Protein AF-M1DJX9-F1 (afdb_monomer)

Mean predicted aligned error: 20.46 Å

Organism: Solanum tuberosum (NCBI:txid4113)

Foldseek 3Di:
DDDDDDDDDDDPDDDDDDDDDDDDDDDPPDPPPPPDDDPDDPDPPPPPPPPPDDPDPDDDPPPPPDPPDPVVVVVVVVVVVVVVVVVVVVVVVVVVVVPPPPDDDPDDDDPPPDPPPDPDCDPVNVVVVVVVVVVVVVVVVVVVVVVVVVVVVVVVVVVVVVVVVVVVVVVVVVVVVVVPPPPPPPPPPPPDDDDDDDDDDD

Secondary structure (DSSP, 8-state):
--------PPP---------------------------TT--------------SS-PPPP-----PPPHHHHHHHHHHHHHHHHHHHHHHHHHHHTTSSSSS---S---------------HHHHHHHHHHHHHHHHHHHHHHHHHHHHHHHHHHHHHHHHHHHHHHHHHHHHHHHHHTS---------------------

pLDDT: mean 70.07, std 19.72, range [35.06, 98.31]

Radius of gyration: 39.52 Å; Cα contacts (8 Å, |Δi|>4): 2; chains: 1; bounding box: 126×43×111 Å

Solvent-accessible surface area (backbone atoms only — not comparable to full-atom values): 13996 Å² total; per-residue (Å²): 138,86,84,82,80,78,85,77,82,76,84,84,79,82,82,78,86,82,82,83,84,84,82,84,86,80,83,82,82,68,85,75,77,85,71,81,86,67,97,74,78,74,82,78,78,78,78,79,75,79,78,81,78,72,95,62,98,64,87,77,75,87,75,82,77,77,80,79,49,73,67,59,54,54,54,51,51,55,51,50,54,51,52,52,54,54,51,53,54,55,55,55,55,62,55,60,74,71,75,78,81,81,81,88,80,94,64,86,81,71,90,70,87,74,82,78,80,75,76,77,86,47,71,68,57,54,54,53,52,54,52,52,53,53,53,50,53,53,51,51,53,52,48,65,60,48,54,61,56,53,52,51,53,51,52,52,52,49,51,54,52,53,50,50,51,52,52,51,53,50,54,53,51,54,53,54,54,65,71,66,54,76,85,70,76,74,76,74,80,73,85,73,83,87,90,79,79,91,78,88,79,136

Structure (mmCIF, N/CA/C/O backbone):
data_AF-M1DJX9-F1
#
_entry.id   AF-M1DJX9-F1
#
loop_
_atom_site.group_PDB
_atom_site.id
_atom_site.type_symbol
_atom_site.label_atom_id
_atom_site.label_alt_id
_atom_site.label_comp_id
_atom_site.label_asym_id
_atom_site.label_entity_id
_atom_site.label_seq_id
_atom_site.pdbx_PDB_ins_code
_atom_site.Cartn_x
_atom_site.Cartn_y
_atom_site.Cartn_z
_atom_site.occupancy
_atom_site.B_iso_or_equiv
_atom_site.auth_seq_id
_atom_site.auth_comp_id
_atom_site.auth_asym_id
_atom_site.auth_atom_id
_atom_site.pdbx_PDB_model_num
ATOM 1 N N . MET A 1 1 ? 37.858 -0.485 50.056 1.00 51.50 1 MET A N 1
ATOM 2 C CA . MET A 1 1 ? 36.758 -1.014 49.220 1.00 51.50 1 MET A CA 1
ATOM 3 C C . MET A 1 1 ? 37.321 -1.220 47.828 1.00 51.50 1 MET A C 1
ATOM 5 O O . MET A 1 1 ? 37.658 -0.239 47.181 1.00 51.50 1 MET A O 1
ATOM 9 N N . ASN A 1 2 ? 37.518 -2.475 47.427 1.00 48.56 2 ASN A N 1
ATOM 10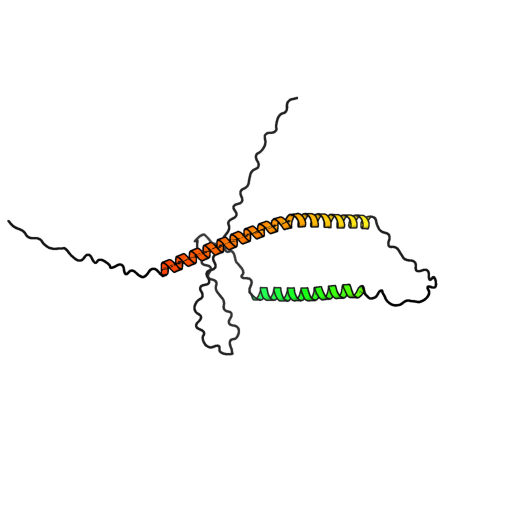 C CA . ASN A 1 2 ? 38.108 -2.830 46.138 1.00 48.56 2 ASN A CA 1
ATOM 11 C C . ASN A 1 2 ? 36.974 -3.068 45.138 1.00 48.56 2 ASN A C 1
ATOM 13 O O . ASN A 1 2 ? 36.125 -3.923 45.381 1.00 48.56 2 ASN A O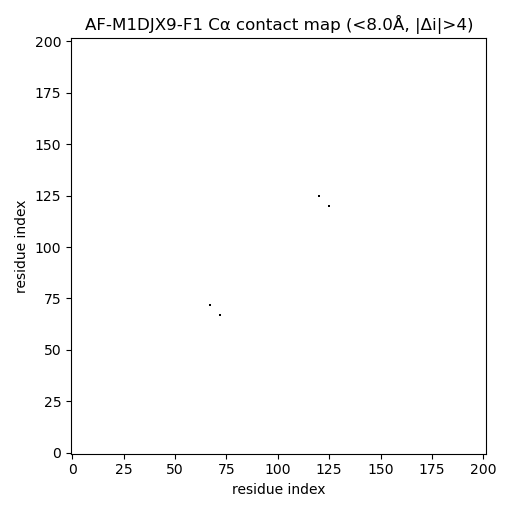 1
ATOM 17 N N . TYR A 1 3 ? 36.947 -2.299 44.050 1.00 51.28 3 TYR A N 1
ATOM 18 C CA . TYR A 1 3 ? 35.995 -2.486 42.958 1.00 51.28 3 TYR A CA 1
ATOM 19 C C . TYR A 1 3 ? 36.639 -3.354 41.878 1.00 51.28 3 TYR A C 1
ATOM 21 O O . TYR A 1 3 ? 37.556 -2.925 41.182 1.00 51.28 3 TYR A O 1
ATOM 29 N N . THR A 1 4 ? 36.160 -4.589 41.760 1.00 67.44 4 THR A N 1
ATOM 30 C CA . THR A 1 4 ? 36.484 -5.500 40.662 1.00 67.44 4 THR A CA 1
ATOM 31 C C . THR A 1 4 ? 35.462 -5.266 39.554 1.00 67.44 4 THR A C 1
ATOM 33 O O . THR A 1 4 ? 34.290 -5.606 39.711 1.00 67.44 4 THR A O 1
ATOM 36 N N . SER A 1 5 ? 35.877 -4.633 38.457 1.00 67.38 5 SER A N 1
ATOM 37 C CA . SER A 1 5 ? 34.999 -4.418 37.304 1.00 67.38 5 SER A CA 1
ATOM 38 C C . SER A 1 5 ? 34.728 -5.741 36.578 1.00 67.38 5 SER A C 1
ATOM 40 O O . SER A 1 5 ? 35.672 -6.505 36.354 1.00 67.38 5 SER A O 1
ATOM 42 N N . PRO A 1 6 ? 33.472 -6.023 36.189 1.00 70.75 6 PRO A N 1
ATOM 43 C CA . PRO A 1 6 ? 33.140 -7.226 35.447 1.00 70.75 6 PRO A CA 1
ATOM 44 C C . PRO A 1 6 ? 33.683 -7.119 34.020 1.00 70.75 6 PRO A C 1
ATOM 46 O O . PRO A 1 6 ? 33.516 -6.106 33.339 1.00 70.75 6 PRO A O 1
ATOM 49 N N . ILE A 1 7 ? 34.350 -8.187 33.591 1.00 72.19 7 ILE A N 1
ATOM 50 C CA . ILE A 1 7 ? 34.774 -8.416 32.213 1.00 72.19 7 ILE A CA 1
ATOM 51 C C . ILE A 1 7 ? 33.531 -8.351 31.318 1.00 72.19 7 ILE A C 1
ATOM 53 O O . ILE A 1 7 ? 32.591 -9.127 31.466 1.00 72.19 7 ILE A O 1
ATOM 57 N N . GLY A 1 8 ? 33.502 -7.343 30.448 1.00 64.12 8 GLY A N 1
ATOM 58 C CA . GLY A 1 8 ? 32.409 -7.109 29.518 1.00 64.12 8 GLY A CA 1
ATOM 59 C C . GLY A 1 8 ? 32.487 -8.086 28.355 1.00 64.12 8 GLY A C 1
ATOM 60 O O . GLY A 1 8 ? 33.391 -8.002 27.524 1.00 64.12 8 GLY A O 1
ATOM 61 N N . GLU A 1 9 ? 31.524 -8.998 28.278 1.00 55.62 9 GLU A N 1
ATOM 62 C CA . GLU A 1 9 ? 31.282 -9.790 27.078 1.00 55.62 9 GLU A CA 1
ATOM 63 C C . GLU A 1 9 ? 30.819 -8.861 25.947 1.00 55.62 9 GLU A C 1
ATOM 65 O O . GLU A 1 9 ? 29.887 -8.067 26.093 1.00 55.62 9 GLU A O 1
ATOM 70 N N . SER A 1 10 ? 31.518 -8.919 24.814 1.00 59.22 10 SER A N 1
ATOM 71 C CA . SER A 1 10 ? 31.212 -8.089 23.649 1.00 59.22 10 SER A CA 1
ATOM 72 C C . SER A 1 10 ? 29.988 -8.644 22.906 1.00 59.22 10 SER A C 1
ATOM 74 O O . SER A 1 10 ? 29.967 -9.838 22.604 1.00 59.22 10 SER A O 1
ATOM 76 N N . PRO A 1 11 ? 28.985 -7.815 22.555 1.00 55.00 11 PRO A N 1
ATOM 77 C CA . PRO A 1 11 ? 27.793 -8.269 21.844 1.00 55.00 11 PRO A CA 1
ATOM 78 C C . PRO A 1 11 ? 28.138 -8.894 20.487 1.00 55.00 11 PRO A C 1
ATOM 80 O O . PRO A 1 11 ? 28.652 -8.221 19.590 1.00 55.00 11 PRO A O 1
ATOM 83 N N . THR A 1 12 ? 27.816 -10.176 20.308 1.00 65.94 12 THR A N 1
ATOM 84 C CA . THR A 1 12 ? 27.924 -10.864 19.017 1.00 65.94 12 THR A CA 1
ATOM 85 C C . THR A 1 12 ? 26.914 -10.264 18.035 1.00 65.94 12 THR A C 1
ATOM 87 O O . THR A 1 12 ? 25.721 -10.562 18.071 1.00 65.94 12 THR A O 1
ATOM 90 N N . ARG A 1 13 ? 27.382 -9.378 17.151 1.00 50.00 13 ARG A N 1
ATOM 91 C CA . ARG A 1 13 ? 26.600 -8.872 16.015 1.00 50.00 13 ARG A CA 1
ATOM 92 C C . ARG A 1 13 ? 26.479 -9.967 14.952 1.00 50.00 13 ARG A C 1
ATOM 94 O O . ARG A 1 13 ? 27.394 -10.168 14.160 1.00 50.00 13 ARG A O 1
ATOM 101 N N . SER A 1 14 ? 25.339 -10.646 14.907 1.00 53.19 14 SER A N 1
ATOM 102 C CA . SER A 1 14 ? 24.988 -11.551 13.808 1.00 53.19 14 SER A CA 1
ATOM 103 C C . SER A 1 14 ? 24.630 -10.740 12.557 1.00 53.19 14 SER A C 1
ATOM 105 O O . SER A 1 14 ? 23.604 -10.062 12.520 1.00 53.19 14 SER A O 1
ATOM 107 N N . ALA A 1 15 ? 25.476 -10.785 11.526 1.00 46.34 15 ALA A N 1
ATOM 108 C CA . ALA A 1 15 ? 25.193 -10.178 10.228 1.00 46.34 15 ALA A CA 1
ATOM 109 C C . ALA A 1 15 ? 24.254 -11.092 9.422 1.00 46.34 15 ALA A C 1
ATOM 111 O O . ALA A 1 15 ? 24.633 -12.194 9.034 1.00 46.34 15 ALA A O 1
ATOM 112 N N . THR A 1 16 ? 23.022 -10.645 9.170 1.00 47.50 16 THR A N 1
ATOM 113 C CA . THR A 1 16 ? 22.089 -11.345 8.273 1.00 47.50 16 THR A CA 1
ATOM 114 C C . THR A 1 16 ? 22.233 -10.757 6.876 1.00 47.50 16 THR A C 1
ATOM 116 O O . THR A 1 16 ? 21.943 -9.582 6.662 1.00 47.50 16 THR A O 1
ATOM 119 N N . ALA A 1 17 ? 22.718 -11.557 5.928 1.00 47.66 17 ALA A N 1
ATOM 120 C CA . ALA A 1 17 ? 22.856 -11.141 4.539 1.00 47.66 17 ALA A CA 1
ATOM 121 C C . ALA A 1 17 ? 21.481 -11.130 3.853 1.00 47.66 17 ALA A C 1
ATOM 123 O O . ALA A 1 17 ? 20.936 -12.179 3.510 1.00 47.66 17 ALA A O 1
ATOM 124 N N . THR A 1 18 ? 20.922 -9.942 3.636 1.00 41.47 18 THR A N 1
ATOM 125 C CA . THR A 1 18 ? 19.716 -9.763 2.821 1.00 41.47 18 THR A CA 1
ATOM 126 C C . THR A 1 18 ? 20.110 -9.794 1.346 1.00 41.47 18 THR A C 1
ATOM 128 O O . THR A 1 18 ? 20.785 -8.890 0.860 1.00 41.47 18 THR A O 1
ATOM 131 N N . LYS A 1 19 ? 19.712 -10.848 0.625 1.00 55.22 19 LYS A N 1
ATOM 132 C CA . LYS A 1 19 ? 19.883 -10.936 -0.831 1.00 55.22 19 LYS A CA 1
ATOM 133 C C . LYS A 1 19 ? 18.664 -10.335 -1.523 1.00 55.22 19 LYS A C 1
ATOM 135 O O . LYS A 1 19 ? 17.596 -10.940 -1.537 1.00 55.22 19 LYS A O 1
ATOM 140 N N . THR A 1 20 ? 18.840 -9.158 -2.109 1.00 35.06 20 THR A N 1
ATOM 141 C CA . THR A 1 20 ? 17.838 -8.519 -2.967 1.00 35.06 20 THR A CA 1
ATOM 142 C C . THR A 1 20 ? 17.964 -9.087 -4.378 1.00 35.06 20 THR A C 1
ATOM 144 O O . THR A 1 20 ? 18.978 -8.882 -5.040 1.00 35.06 20 THR A O 1
ATOM 147 N N . ALA A 1 21 ? 16.955 -9.829 -4.835 1.00 38.91 21 ALA A N 1
ATOM 148 C CA . ALA A 1 21 ? 16.860 -10.261 -6.226 1.00 38.91 21 ALA A CA 1
ATOM 149 C C . ALA A 1 21 ? 16.156 -9.164 -7.037 1.00 38.91 21 ALA A C 1
ATOM 151 O O . ALA A 1 21 ? 14.992 -8.853 -6.786 1.00 38.91 21 ALA A O 1
ATOM 152 N N . VAL A 1 22 ? 16.882 -8.559 -7.975 1.00 39.56 22 VAL A N 1
ATOM 153 C CA . VAL A 1 22 ? 16.350 -7.570 -8.919 1.00 39.56 22 VAL A CA 1
ATOM 154 C C . VAL A 1 22 ? 15.893 -8.326 -10.164 1.00 39.56 22 VAL A C 1
ATOM 156 O O . VAL A 1 22 ? 16.703 -8.973 -10.824 1.00 39.56 22 VAL A O 1
ATOM 159 N N . TRP A 1 23 ? 14.597 -8.277 -10.466 1.00 47.44 23 TRP A N 1
ATOM 160 C CA . TRP A 1 23 ? 14.009 -8.945 -11.628 1.00 47.44 23 TRP A CA 1
ATOM 161 C C . TRP A 1 23 ? 13.717 -7.908 -12.714 1.00 47.44 23 TRP A C 1
ATOM 163 O O . TRP A 1 23 ? 12.981 -6.954 -12.472 1.00 47.44 23 TRP A O 1
ATOM 173 N N . ILE A 1 24 ? 14.289 -8.092 -13.905 1.00 41.47 24 ILE A N 1
ATOM 174 C CA . ILE A 1 24 ? 14.027 -7.250 -15.078 1.00 41.47 24 ILE A CA 1
ATOM 175 C C . ILE A 1 24 ? 13.015 -7.992 -15.953 1.00 41.47 24 ILE A C 1
ATOM 177 O O . ILE A 1 24 ? 13.336 -9.028 -16.532 1.00 41.47 24 ILE A O 1
ATOM 181 N N . LEU A 1 25 ? 11.782 -7.485 -16.022 1.00 36.81 25 LEU A N 1
ATOM 182 C CA . LEU A 1 25 ? 10.744 -8.020 -16.904 1.00 36.81 25 LEU A CA 1
ATOM 183 C C . LEU A 1 25 ? 10.987 -7.487 -18.323 1.00 36.81 25 LEU A C 1
ATOM 185 O O . LEU A 1 25 ? 10.860 -6.289 -18.563 1.00 36.81 25 LEU A O 1
ATOM 189 N N . THR A 1 26 ? 11.348 -8.358 -19.261 1.00 37.91 26 THR A N 1
ATOM 190 C CA . THR A 1 26 ? 11.436 -8.016 -20.688 1.00 37.91 26 THR A CA 1
ATOM 191 C C . THR A 1 26 ? 10.154 -8.480 -21.374 1.00 37.91 26 THR A C 1
ATOM 193 O O . THR A 1 26 ? 9.933 -9.677 -21.536 1.00 37.91 26 THR A O 1
ATOM 196 N N . LEU A 1 27 ? 9.283 -7.539 -21.747 1.00 36.12 27 LEU A N 1
ATOM 197 C CA . LEU A 1 27 ? 8.145 -7.815 -22.626 1.00 36.12 27 LEU A CA 1
ATOM 198 C C . LEU A 1 27 ? 8.657 -7.841 -24.069 1.00 36.12 27 LEU A C 1
ATOM 200 O O . LEU A 1 27 ? 8.922 -6.797 -24.659 1.00 36.12 27 LEU A O 1
ATOM 204 N N . THR A 1 28 ? 8.823 -9.032 -24.638 1.00 35.84 28 THR A N 1
ATOM 205 C CA . THR A 1 28 ? 9.024 -9.183 -26.082 1.00 35.84 28 THR A CA 1
ATOM 206 C C . THR A 1 28 ? 7.665 -9.132 -26.758 1.00 35.84 28 THR A C 1
ATOM 208 O O . THR A 1 28 ? 6.976 -10.144 -26.881 1.00 35.84 28 THR A O 1
ATOM 211 N N . GLU A 1 29 ? 7.268 -7.926 -27.147 1.00 35.72 29 GLU A N 1
ATOM 212 C CA . GLU A 1 29 ? 6.084 -7.667 -27.954 1.00 35.72 29 GLU A CA 1
ATOM 213 C C . GLU A 1 29 ? 6.322 -8.232 -29.364 1.00 35.72 29 GLU A C 1
ATOM 215 O O . GLU A 1 29 ? 6.944 -7.613 -30.225 1.00 35.72 29 GLU A O 1
ATOM 220 N N . ALA A 1 30 ? 5.904 -9.480 -29.586 1.00 49.28 30 ALA A N 1
ATOM 221 C CA . ALA A 1 30 ? 5.869 -10.043 -30.925 1.00 49.28 30 ALA A CA 1
ATOM 222 C C . ALA A 1 30 ? 4.737 -9.357 -31.715 1.00 49.28 30 ALA A C 1
ATOM 224 O O . ALA A 1 30 ? 3.626 -9.244 -31.191 1.00 49.28 30 ALA A O 1
ATOM 225 N N . PRO A 1 31 ? 4.969 -8.923 -32.967 1.00 46.66 31 PRO A N 1
ATOM 226 C CA . PRO A 1 31 ? 3.941 -8.285 -33.778 1.00 46.66 31 PRO A CA 1
ATOM 227 C C . PRO A 1 31 ? 2.832 -9.294 -34.090 1.00 46.66 31 PRO A C 1
ATOM 229 O O . PRO A 1 31 ? 2.966 -10.157 -34.963 1.00 46.66 31 PRO A O 1
ATOM 232 N N . LEU A 1 32 ? 1.721 -9.193 -33.360 1.00 39.47 32 LEU A N 1
ATOM 233 C CA . LEU A 1 32 ? 0.501 -9.926 -33.655 1.00 39.47 32 LEU A CA 1
ATOM 234 C C . LEU A 1 32 ? -0.051 -9.394 -34.975 1.00 39.47 32 LEU A C 1
ATOM 236 O O . LEU A 1 32 ? -0.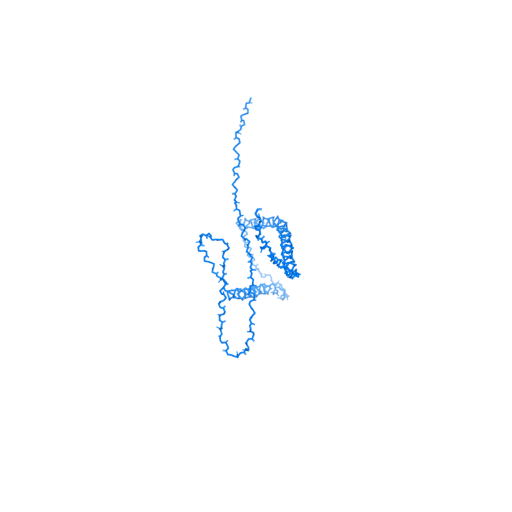582 -8.286 -35.055 1.00 39.47 32 LEU A O 1
ATOM 240 N N . LYS A 1 33 ? 0.089 -10.195 -36.034 1.00 55.19 33 LYS A N 1
ATOM 241 C CA . LYS A 1 33 ? -0.657 -9.984 -37.271 1.00 55.19 33 LYS A CA 1
ATOM 242 C C . LYS A 1 33 ? -2.142 -10.016 -36.920 1.00 55.19 33 LYS A C 1
ATOM 244 O O . LYS A 1 33 ? -2.669 -11.059 -36.543 1.00 55.19 33 LYS A O 1
ATOM 249 N N . LEU A 1 34 ? -2.781 -8.855 -37.024 1.00 45.69 34 LEU A N 1
ATOM 250 C CA . LEU A 1 34 ? -4.205 -8.649 -36.807 1.00 45.69 34 LEU A CA 1
ATOM 251 C C . LEU A 1 34 ? -4.979 -9.339 -37.946 1.00 45.69 34 LEU A C 1
ATOM 253 O O . LEU A 1 34 ? -5.305 -8.728 -38.960 1.00 45.69 34 LEU A O 1
ATOM 257 N N . GLY A 1 35 ? -5.176 -10.650 -37.817 1.00 51.59 35 GLY A N 1
ATOM 258 C CA . GLY A 1 35 ? -6.053 -11.433 -38.676 1.00 51.59 35 GLY A CA 1
ATOM 259 C C . GLY A 1 35 ? -7.499 -11.277 -38.215 1.00 51.59 35 GLY A C 1
ATOM 260 O O . GLY A 1 35 ? -7.828 -11.645 -37.094 1.00 51.59 35 GLY A O 1
ATOM 261 N N . GLU A 1 36 ? -8.295 -10.665 -39.085 1.00 50.53 36 GLU A N 1
ATOM 262 C CA . GLU A 1 36 ? -9.758 -10.643 -39.198 1.00 50.53 36 GLU A CA 1
ATOM 263 C C . GLU A 1 36 ? -10.560 -11.413 -38.125 1.00 50.53 36 GLU A C 1
ATOM 265 O O . GLU A 1 36 ? -10.528 -12.638 -38.020 1.00 50.53 36 GLU A O 1
ATOM 270 N N . LEU A 1 37 ? -11.300 -10.647 -37.318 1.00 43.41 37 LEU A N 1
ATOM 271 C CA . LEU A 1 37 ? -12.061 -11.105 -36.159 1.00 43.41 37 LEU A CA 1
ATOM 272 C C . LEU A 1 37 ? -13.394 -11.735 -36.597 1.00 43.41 37 LEU A C 1
ATOM 274 O O . LEU A 1 37 ? -14.392 -11.038 -36.792 1.00 43.41 37 LEU A O 1
ATOM 278 N N . ASP A 1 38 ? -13.398 -13.058 -36.743 1.00 51.94 38 ASP A N 1
ATOM 279 C CA . ASP A 1 38 ? -14.605 -13.859 -36.958 1.00 51.94 38 ASP A CA 1
ATOM 280 C C . ASP A 1 38 ? -15.451 -13.955 -35.668 1.00 51.94 38 ASP A C 1
ATOM 282 O O . ASP A 1 38 ? -14.940 -14.081 -34.550 1.00 51.94 38 ASP A O 1
ATOM 286 N N . LYS A 1 39 ? -16.778 -13.874 -35.806 1.00 65.50 39 LYS A N 1
ATOM 287 C CA . LYS A 1 39 ? -17.749 -13.625 -34.717 1.00 65.50 39 LYS A CA 1
ATOM 288 C C . LYS A 1 39 ? -18.112 -14.865 -33.884 1.00 65.50 39 LYS A C 1
ATOM 290 O O . LYS A 1 39 ? -19.108 -14.844 -33.161 1.00 65.50 39 LYS A O 1
ATOM 295 N N . HIS A 1 40 ? -17.305 -15.923 -33.931 1.00 51.34 40 HIS A N 1
ATOM 296 C CA . HIS A 1 40 ? -17.587 -17.193 -33.251 1.00 51.34 40 HIS A CA 1
ATOM 297 C C . HIS A 1 40 ? -16.410 -17.769 -32.444 1.00 51.34 40 HIS A C 1
ATOM 299 O O . HIS A 1 40 ? -16.344 -18.975 -32.215 1.00 51.34 40 HIS A O 1
ATOM 305 N N . SER A 1 41 ? -15.493 -16.931 -31.956 1.00 48.78 41 SER A N 1
ATOM 306 C CA . SER A 1 41 ? -14.367 -17.402 -31.138 1.00 48.78 41 SER A CA 1
ATOM 307 C C . SER A 1 41 ? -14.784 -17.690 -29.689 1.00 48.78 41 SER A C 1
ATOM 309 O O . SER A 1 41 ? -14.713 -16.826 -28.813 1.00 48.78 41 SER A O 1
ATOM 311 N N . ALA A 1 42 ? -15.181 -18.935 -29.435 1.00 52.56 42 ALA A N 1
ATOM 312 C CA . ALA A 1 42 ? -15.227 -19.514 -28.102 1.00 52.56 42 ALA A CA 1
ATOM 313 C C . ALA A 1 42 ? -13.819 -19.531 -27.477 1.00 52.56 42 ALA A C 1
ATOM 315 O O . ALA A 1 42 ? -12.918 -20.195 -27.976 1.00 52.56 42 ALA A O 1
ATOM 316 N N . ASP A 1 43 ? -13.658 -18.788 -26.383 1.00 54.94 43 ASP A N 1
ATOM 317 C CA . ASP A 1 43 ? -12.764 -19.085 -25.257 1.00 54.94 43 ASP A CA 1
ATOM 318 C C . ASP A 1 43 ? -11.361 -19.630 -25.612 1.00 54.94 43 ASP A C 1
ATOM 320 O O . ASP A 1 43 ? -10.924 -20.687 -25.147 1.00 54.94 43 ASP A O 1
ATOM 324 N N . HIS A 1 44 ? -10.605 -18.896 -26.433 1.00 43.88 44 HIS A N 1
ATOM 325 C CA . HIS A 1 44 ? -9.179 -19.165 -26.587 1.00 43.88 44 HIS A CA 1
ATOM 326 C C . HIS A 1 44 ? -8.432 -18.669 -25.346 1.00 43.88 44 HIS A C 1
ATOM 328 O O . HIS A 1 44 ? -7.993 -17.523 -25.258 1.00 43.88 44 HIS A O 1
ATOM 334 N N . ARG A 1 45 ? -8.261 -19.580 -24.381 1.00 52.09 45 ARG A N 1
ATOM 335 C CA . ARG A 1 45 ? -7.215 -19.512 -23.355 1.00 52.09 45 ARG A CA 1
ATOM 336 C C . ARG A 1 45 ? -5.860 -19.327 -24.042 1.00 52.09 45 ARG A C 1
ATOM 338 O O . ARG A 1 45 ? -5.220 -20.299 -24.443 1.00 52.09 45 ARG A O 1
ATOM 345 N N . VAL A 1 46 ? -5.405 -18.082 -24.146 1.00 49.59 46 VAL A N 1
ATOM 346 C CA . VAL A 1 46 ? -4.005 -17.763 -24.428 1.00 49.59 46 VAL A CA 1
ATOM 347 C C . VAL A 1 46 ? -3.213 -18.197 -23.198 1.00 49.59 46 VAL A C 1
ATOM 349 O O . VAL A 1 46 ? -3.117 -17.486 -22.202 1.00 49.59 46 VAL A O 1
ATOM 352 N N . ALA A 1 47 ? -2.716 -19.432 -23.224 1.00 50.97 47 ALA A N 1
ATOM 353 C CA . ALA A 1 47 ? -1.740 -19.916 -22.264 1.00 50.97 47 ALA A CA 1
ATOM 354 C C . ALA A 1 47 ? -0.409 -19.217 -22.562 1.00 50.97 47 ALA A C 1
ATOM 356 O O . ALA A 1 47 ? 0.449 -19.755 -23.262 1.00 50.97 47 ALA A O 1
ATOM 357 N N . GLU A 1 48 ? -0.264 -17.992 -22.062 1.00 46.81 48 GLU A N 1
ATOM 358 C CA . GLU A 1 48 ? 1.000 -17.265 -22.042 1.00 46.81 48 GLU A CA 1
ATOM 359 C C . GLU A 1 48 ? 1.998 -18.071 -21.198 1.00 46.81 48 GLU A C 1
ATOM 361 O O . GLU A 1 48 ? 2.019 -18.030 -19.966 1.00 46.81 48 GLU A O 1
ATOM 366 N N . ARG A 1 49 ? 2.809 -18.899 -21.862 1.00 50.47 49 ARG A N 1
ATOM 367 C CA . ARG A 1 49 ? 3.966 -19.535 -21.236 1.00 50.47 49 ARG A CA 1
ATOM 368 C C . ARG A 1 49 ? 5.046 -18.471 -21.102 1.00 50.47 49 ARG A C 1
ATOM 370 O O . ARG A 1 49 ? 5.855 -18.295 -22.006 1.00 50.47 49 ARG A O 1
ATOM 377 N N . ILE A 1 50 ? 5.072 -17.787 -19.961 1.00 47.06 50 ILE A N 1
ATOM 378 C CA . ILE A 1 50 ? 6.227 -16.985 -19.552 1.00 47.06 50 ILE A CA 1
ATOM 379 C C . ILE A 1 50 ? 7.404 -17.957 -19.396 1.00 47.06 50 ILE A C 1
ATOM 381 O O . ILE A 1 50 ? 7.488 -18.715 -18.428 1.00 47.06 50 ILE A O 1
ATOM 385 N N . GLN A 1 51 ? 8.289 -17.999 -20.390 1.00 48.94 51 GLN A N 1
ATOM 386 C CA . GLN A 1 51 ? 9.493 -18.819 -20.353 1.00 48.94 51 GLN A CA 1
ATOM 387 C C . GLN A 1 51 ? 10.537 -18.076 -19.512 1.00 48.94 51 GLN A C 1
ATOM 389 O O . GLN A 1 51 ? 11.300 -17.252 -20.005 1.00 48.94 51 GLN A O 1
ATOM 394 N N . ILE A 1 52 ? 10.526 -18.324 -18.202 1.00 50.47 52 ILE A N 1
ATOM 395 C CA . ILE A 1 52 ? 11.487 -17.738 -17.263 1.00 50.47 52 ILE A CA 1
ATOM 396 C C . ILE A 1 52 ? 12.844 -18.418 -17.492 1.00 50.47 52 ILE A C 1
ATOM 398 O O . ILE A 1 52 ? 13.148 -19.460 -16.905 1.00 50.47 52 ILE A O 1
ATOM 402 N N . MET A 1 53 ? 13.663 -17.857 -18.379 1.00 44.91 53 MET A N 1
ATOM 403 C CA . MET A 1 53 ? 15.065 -18.245 -18.494 1.00 44.91 53 MET A CA 1
ATOM 404 C C . MET A 1 53 ? 15.840 -17.602 -17.344 1.00 44.91 53 MET A C 1
ATOM 406 O O . MET A 1 53 ? 16.040 -16.393 -17.298 1.00 44.91 53 MET A O 1
ATOM 410 N N . SER A 1 54 ? 16.241 -18.427 -16.378 1.00 49.34 54 SER A N 1
ATOM 411 C CA . SER A 1 54 ? 17.078 -17.992 -15.261 1.00 49.34 54 SER A CA 1
ATOM 412 C C . SER A 1 54 ? 18.520 -17.795 -15.761 1.00 49.34 54 SER A C 1
ATOM 414 O O . SER A 1 54 ? 19.081 -18.744 -16.312 1.00 49.34 54 SER A O 1
ATOM 416 N N . PRO A 1 55 ? 19.145 -16.614 -15.593 1.00 52.59 55 PRO A N 1
ATOM 417 C CA . PRO A 1 55 ? 20.439 -16.293 -16.207 1.00 52.59 55 PRO A CA 1
ATOM 418 C C . PRO A 1 55 ? 21.650 -16.967 -15.545 1.00 52.59 55 PRO A C 1
ATOM 420 O O . PRO A 1 55 ? 22.773 -16.763 -15.984 1.00 52.59 55 PRO A O 1
ATOM 423 N N . ASN A 1 56 ? 21.460 -17.773 -14.499 1.00 56.72 56 ASN A N 1
ATOM 424 C CA . ASN A 1 56 ? 22.561 -18.400 -13.777 1.00 56.72 56 ASN A CA 1
ATOM 425 C C . ASN A 1 56 ? 22.266 -19.881 -13.528 1.00 56.72 56 ASN A C 1
ATOM 427 O O . ASN A 1 56 ? 21.336 -20.221 -12.800 1.00 56.72 56 ASN A O 1
ATOM 431 N N . GLY A 1 57 ? 23.076 -20.751 -14.139 1.00 49.41 57 GLY A N 1
ATOM 432 C CA . GLY A 1 57 ? 22.961 -22.214 -14.147 1.00 49.41 57 GLY A CA 1
ATOM 433 C C . GLY A 1 57 ? 23.237 -22.912 -12.812 1.00 49.41 57 GLY A C 1
ATOM 434 O O . GLY A 1 57 ? 23.920 -23.931 -12.785 1.00 49.41 57 GLY A O 1
ATOM 435 N N . TYR A 1 58 ? 22.717 -22.388 -11.704 1.00 53.62 58 TYR A N 1
ATOM 436 C CA . TYR A 1 58 ? 22.784 -23.047 -10.404 1.00 53.62 58 TYR A CA 1
ATOM 437 C C . TYR A 1 58 ? 21.555 -23.930 -10.172 1.00 53.62 58 TYR A C 1
ATOM 439 O O . TYR A 1 58 ? 20.437 -23.591 -10.567 1.00 53.62 58 TYR A O 1
ATOM 447 N N . ALA A 1 59 ? 21.801 -25.088 -9.554 1.00 53.94 59 ALA A N 1
ATOM 448 C CA . ALA A 1 59 ? 20.832 -26.145 -9.297 1.00 53.94 59 ALA A CA 1
ATOM 449 C C . ALA A 1 59 ? 19.534 -25.596 -8.681 1.00 53.94 59 ALA A C 1
ATOM 451 O O . ALA A 1 59 ? 19.540 -24.901 -7.664 1.00 53.94 59 ALA A O 1
ATOM 452 N N . LYS A 1 60 ? 18.426 -25.892 -9.361 1.00 53.28 60 LYS A N 1
ATOM 453 C CA . LYS A 1 60 ? 17.086 -25.391 -9.073 1.00 53.28 60 LYS A CA 1
ATOM 454 C C . LYS A 1 60 ? 16.551 -26.068 -7.815 1.00 53.28 60 LYS A C 1
ATOM 456 O O . LYS A 1 60 ? 16.360 -27.278 -7.801 1.00 53.28 60 LYS A O 1
ATOM 461 N N . ASN A 1 61 ? 16.258 -25.278 -6.789 1.00 60.00 61 ASN A N 1
ATOM 462 C CA . ASN A 1 61 ? 15.186 -25.644 -5.876 1.00 60.00 61 ASN A CA 1
ATOM 463 C C . ASN A 1 61 ? 13.889 -25.318 -6.618 1.00 60.00 61 ASN A C 1
ATOM 465 O O . ASN A 1 61 ? 13.692 -24.163 -7.007 1.00 60.00 61 ASN A O 1
ATOM 469 N N . ASP A 1 62 ? 13.050 -26.322 -6.857 1.00 46.59 62 ASP A N 1
ATOM 470 C CA . ASP A 1 62 ? 11.756 -26.166 -7.520 1.00 46.59 62 ASP A CA 1
ATOM 471 C C . ASP A 1 62 ? 10.819 -25.326 -6.642 1.00 46.59 62 ASP A C 1
ATOM 473 O O . ASP A 1 62 ? 10.017 -25.826 -5.854 1.00 46.59 62 ASP A O 1
ATOM 477 N N . VAL A 1 63 ? 10.937 -24.005 -6.749 1.00 57.16 63 VAL A N 1
ATOM 478 C CA . VAL A 1 63 ? 9.951 -23.079 -6.203 1.00 57.16 63 VAL A CA 1
ATOM 479 C C . VAL A 1 63 ? 8.790 -23.071 -7.186 1.00 57.16 63 VAL A C 1
ATOM 481 O O . VAL A 1 63 ? 8.824 -22.401 -8.218 1.00 57.16 63 VAL A O 1
ATOM 484 N N . VAL A 1 64 ? 7.766 -23.861 -6.869 1.00 65.56 64 VAL A N 1
ATOM 485 C CA . VAL A 1 64 ? 6.479 -23.852 -7.566 1.00 65.56 64 VAL A CA 1
ATOM 486 C C . VAL A 1 64 ? 5.810 -22.506 -7.292 1.00 65.56 64 VAL A C 1
ATOM 488 O O . VAL A 1 64 ? 5.091 -22.328 -6.310 1.00 65.56 64 VAL A O 1
ATOM 491 N N . VAL A 1 65 ? 6.081 -21.524 -8.147 1.00 58.53 65 VAL A N 1
ATOM 492 C CA . VAL A 1 65 ? 5.317 -20.278 -8.179 1.00 58.53 65 VAL A CA 1
ATOM 493 C C . VAL A 1 65 ? 4.000 -20.604 -8.866 1.00 58.53 65 VAL A C 1
ATOM 495 O O . VAL A 1 65 ? 3.965 -20.822 -10.074 1.00 58.53 65 VAL A O 1
ATOM 498 N N . ILE A 1 66 ? 2.922 -20.690 -8.090 1.00 57.91 66 ILE A N 1
ATOM 499 C CA . ILE A 1 66 ? 1.572 -20.838 -8.630 1.00 57.91 66 ILE A CA 1
ATOM 500 C C . ILE A 1 66 ? 1.136 -19.444 -9.098 1.00 57.91 66 ILE A C 1
ATOM 502 O O . ILE A 1 66 ? 0.951 -18.568 -8.249 1.00 57.91 66 ILE A O 1
ATOM 506 N N . PRO A 1 67 ? 0.999 -19.192 -10.413 1.00 49.81 67 PRO A N 1
ATOM 507 C CA . PRO A 1 67 ? 0.459 -17.927 -10.879 1.00 49.81 67 PRO A CA 1
ATOM 508 C C . PRO A 1 67 ? -0.992 -17.828 -10.408 1.00 49.81 67 PRO A C 1
ATOM 510 O O . PRO A 1 67 ? -1.835 -18.648 -10.772 1.00 49.81 67 PRO A O 1
ATOM 513 N N . VAL A 1 68 ? -1.276 -16.832 -9.570 1.00 50.34 68 VAL A N 1
ATOM 514 C CA . VAL A 1 68 ? -2.653 -16.477 -9.224 1.00 50.34 68 VAL A CA 1
ATOM 515 C C . VAL A 1 68 ? -3.280 -15.914 -10.491 1.00 50.34 68 VAL A C 1
ATOM 517 O O . VAL A 1 68 ? -2.788 -14.941 -11.063 1.00 50.34 68 VAL A O 1
ATOM 520 N N . SER A 1 69 ? -4.314 -16.586 -10.983 1.00 53.06 69 SER A N 1
ATOM 521 C CA . SER A 1 69 ? -4.940 -16.225 -12.247 1.00 53.06 69 SER A CA 1
ATOM 522 C C . SER A 1 69 ? -5.630 -14.861 -12.123 1.00 53.06 69 SER A C 1
ATOM 524 O O . SER A 1 69 ? -6.156 -14.513 -11.068 1.00 53.06 69 SER A O 1
ATOM 526 N N . SER A 1 70 ? -5.668 -14.077 -13.206 1.00 55.09 70 SER A N 1
ATOM 527 C CA . SER A 1 70 ? -6.380 -12.783 -13.242 1.00 55.09 70 SER A CA 1
ATOM 528 C C . SER A 1 70 ? -7.860 -12.906 -12.824 1.00 55.09 70 SER A C 1
ATOM 530 O O . SER A 1 70 ? -8.443 -11.968 -12.278 1.00 55.09 70 SER A O 1
ATOM 532 N N . THR A 1 71 ? -8.449 -14.090 -12.998 1.00 68.88 71 THR A N 1
ATOM 533 C CA . THR A 1 71 ? -9.801 -14.432 -12.543 1.00 68.88 71 THR A CA 1
ATOM 534 C C . THR A 1 71 ? -9.948 -14.363 -11.023 1.00 68.88 71 THR A C 1
ATOM 536 O O . THR A 1 71 ? -10.969 -13.883 -10.529 1.00 68.88 71 THR A O 1
ATOM 539 N N . ASP A 1 72 ? -8.932 -14.785 -10.271 1.00 67.81 72 ASP A N 1
ATOM 540 C CA . ASP A 1 72 ? -8.966 -14.746 -8.807 1.00 67.81 72 ASP A CA 1
ATOM 541 C C . ASP A 1 72 ? -8.922 -13.302 -8.285 1.00 67.81 72 ASP A C 1
ATOM 543 O O . ASP A 1 72 ? -9.572 -12.992 -7.289 1.00 67.81 72 ASP A O 1
ATOM 547 N N . ILE A 1 73 ? -8.246 -12.395 -9.002 1.00 73.56 73 ILE A N 1
ATOM 548 C CA . ILE A 1 73 ? -8.185 -10.964 -8.660 1.00 73.56 73 ILE A CA 1
ATOM 549 C C . ILE A 1 73 ? -9.570 -10.318 -8.787 1.00 73.56 73 ILE A C 1
ATOM 551 O O . ILE A 1 73 ? -10.031 -9.678 -7.843 1.00 73.56 73 ILE A O 1
ATOM 555 N N . ARG A 1 74 ? -10.279 -10.545 -9.903 1.00 79.69 74 ARG A N 1
ATOM 556 C CA . ARG A 1 74 ? -11.641 -10.007 -10.096 1.00 79.69 74 ARG A CA 1
ATOM 557 C C . ARG A 1 74 ? -12.621 -10.531 -9.046 1.00 79.69 74 ARG A C 1
ATOM 559 O O . ARG A 1 74 ? -13.436 -9.773 -8.531 1.00 79.69 74 ARG A O 1
ATOM 566 N N . ARG A 1 75 ? -12.499 -11.809 -8.665 1.00 85.19 75 ARG A N 1
ATOM 567 C CA . ARG A 1 75 ? -13.345 -12.404 -7.618 1.00 85.19 75 ARG A CA 1
ATOM 568 C C . ARG A 1 75 ? -13.140 -11.731 -6.255 1.00 85.19 75 ARG A C 1
ATOM 570 O O . ARG A 1 75 ? -14.108 -11.543 -5.524 1.00 85.19 75 ARG A O 1
ATOM 577 N N . ILE A 1 76 ? -11.900 -11.355 -5.931 1.00 83.75 76 ILE A N 1
ATOM 578 C CA . ILE A 1 76 ? -11.564 -10.633 -4.694 1.00 83.75 76 ILE A CA 1
ATOM 579 C C . ILE A 1 76 ? -12.137 -9.206 -4.719 1.00 83.75 76 ILE A C 1
ATOM 581 O O . ILE A 1 76 ? -12.659 -8.741 -3.704 1.00 83.75 76 ILE A O 1
ATOM 585 N N . GLU A 1 77 ? -12.081 -8.515 -5.861 1.00 87.12 77 GLU A N 1
ATOM 586 C CA . GLU A 1 77 ? -12.653 -7.168 -6.011 1.00 87.12 77 GLU A CA 1
ATOM 587 C C . GLU A 1 77 ? -14.180 -7.166 -5.849 1.00 87.12 77 GLU A C 1
ATOM 589 O O . GLU A 1 77 ? -14.718 -6.338 -5.106 1.00 87.12 77 GLU A O 1
ATOM 594 N N . ASP A 1 78 ? -14.873 -8.127 -6.464 1.00 93.12 78 ASP A N 1
ATOM 595 C CA . ASP A 1 78 ? -16.330 -8.268 -6.354 1.00 93.12 78 ASP A CA 1
ATOM 596 C C . ASP A 1 78 ? -16.775 -8.569 -4.910 1.00 93.12 78 ASP A C 1
ATOM 598 O O . ASP A 1 78 ? -17.756 -8.000 -4.412 1.00 93.12 78 ASP A O 1
ATOM 602 N N . GLU A 1 79 ? -16.042 -9.436 -4.203 1.00 90.25 79 GLU A N 1
ATOM 603 C CA . GLU A 1 79 ? -16.309 -9.767 -2.799 1.00 90.25 79 GLU A CA 1
ATOM 604 C C . GLU A 1 79 ? -16.088 -8.552 -1.883 1.00 90.25 79 GLU A C 1
ATOM 606 O O . GLU A 1 79 ? -16.937 -8.238 -1.040 1.00 90.25 79 GLU A O 1
ATOM 611 N N . TYR A 1 80 ? -15.018 -7.788 -2.119 1.00 93.44 80 TYR A N 1
ATOM 612 C CA . TYR A 1 80 ? -14.747 -6.544 -1.399 1.00 93.44 80 TYR A CA 1
ATOM 613 C C . TYR A 1 80 ? -15.850 -5.493 -1.604 1.00 93.44 80 TYR A C 1
ATOM 615 O O . TYR A 1 80 ? -16.296 -4.846 -0.645 1.00 93.44 80 TYR A O 1
ATOM 623 N N . LEU A 1 81 ? -16.333 -5.327 -2.839 1.00 94.31 81 LEU A N 1
ATOM 624 C CA . LEU A 1 81 ? -17.401 -4.376 -3.158 1.00 94.31 81 LEU A CA 1
ATOM 625 C C . LEU A 1 81 ? -18.718 -4.753 -2.462 1.00 94.31 81 LEU A C 1
ATOM 627 O O . LEU A 1 81 ? -19.441 -3.888 -1.948 1.00 94.31 81 LEU A O 1
ATOM 631 N N . LYS A 1 82 ? -19.002 -6.055 -2.382 1.00 93.88 82 LYS A N 1
ATOM 632 C CA . LYS A 1 82 ? -20.172 -6.605 -1.690 1.00 93.88 82 LYS A CA 1
ATOM 633 C C . LYS A 1 82 ? -20.117 -6.357 -0.181 1.00 93.88 82 LYS A C 1
ATOM 635 O O . LYS A 1 82 ? -21.119 -5.941 0.414 1.00 93.88 82 LYS A O 1
ATOM 640 N N . ASP A 1 83 ? -18.953 -6.535 0.431 1.00 92.69 83 ASP A N 1
ATOM 641 C CA . ASP A 1 83 ? -18.752 -6.258 1.854 1.00 92.69 83 ASP A CA 1
ATOM 642 C C . ASP A 1 83 ? -18.874 -4.766 2.182 1.00 92.69 83 ASP A C 1
ATOM 644 O O . ASP A 1 83 ? -19.475 -4.398 3.201 1.00 92.69 83 ASP A O 1
ATOM 648 N N . GLN A 1 84 ? -18.404 -3.888 1.291 1.00 92.75 84 GLN A N 1
ATOM 649 C CA . GLN A 1 84 ? -18.594 -2.441 1.426 1.00 92.75 84 GLN A CA 1
ATOM 650 C C . GLN A 1 84 ? -20.076 -2.043 1.392 1.00 92.75 84 GLN A C 1
ATOM 652 O O . GLN A 1 84 ? -20.520 -1.232 2.214 1.00 92.75 84 GLN A O 1
ATOM 657 N N . ALA A 1 85 ? -20.871 -2.637 0.498 1.00 92.25 85 ALA A N 1
ATOM 658 C CA . ALA A 1 85 ? -22.314 -2.393 0.443 1.00 92.25 85 ALA A CA 1
ATOM 659 C C . ALA A 1 85 ? -23.020 -2.855 1.732 1.00 92.25 85 ALA A C 1
ATOM 661 O O . ALA A 1 85 ? -23.812 -2.110 2.322 1.00 92.25 85 ALA A O 1
ATOM 662 N N . LYS A 1 86 ? -22.672 -4.047 2.233 1.00 91.50 86 LYS A N 1
ATOM 663 C CA . LYS A 1 86 ? -23.234 -4.608 3.474 1.00 91.50 86 LYS A CA 1
ATOM 664 C C . LYS A 1 86 ? -22.870 -3.771 4.706 1.00 91.50 86 LYS A C 1
ATOM 666 O O . LYS A 1 86 ? -23.710 -3.557 5.585 1.00 91.50 86 LYS A O 1
ATOM 671 N N . LYS A 1 87 ? -21.639 -3.252 4.762 1.00 92.75 87 LYS A N 1
ATOM 672 C CA . LYS A 1 87 ? -21.176 -2.356 5.832 1.00 92.75 87 LYS A CA 1
ATOM 673 C C . LYS A 1 87 ? -21.981 -1.053 5.867 1.00 92.75 87 LYS A C 1
ATOM 675 O O . LYS A 1 87 ? -22.460 -0.677 6.938 1.00 92.75 87 LYS A O 1
ATOM 680 N N . LYS A 1 88 ? -22.203 -0.415 4.711 1.00 89.69 88 LYS A N 1
ATOM 681 C CA . LYS A 1 88 ? -22.999 0.824 4.608 1.00 89.69 88 LYS A CA 1
ATOM 682 C C . LYS A 1 88 ? -24.454 0.628 5.042 1.00 89.69 88 LYS A C 1
ATOM 684 O O . LYS A 1 88 ? -25.012 1.485 5.723 1.00 89.69 88 LYS A O 1
ATOM 689 N N . GLN A 1 89 ? -25.060 -0.516 4.722 1.00 85.44 89 GLN A N 1
ATOM 690 C CA . GLN A 1 89 ? -26.430 -0.819 5.151 1.00 85.44 89 GLN A CA 1
ATOM 691 C C . GLN A 1 89 ? -26.543 -0.947 6.679 1.00 85.44 89 GLN A C 1
ATOM 693 O O . GLN A 1 89 ? -27.490 -0.437 7.283 1.00 85.44 89 GLN A O 1
ATOM 698 N N . LYS A 1 90 ? -25.555 -1.581 7.321 1.00 83.94 90 LYS A N 1
ATOM 699 C CA . LYS A 1 90 ? -25.516 -1.735 8.783 1.00 83.94 90 LYS A CA 1
ATOM 700 C C . LYS A 1 90 ? -25.312 -0.394 9.502 1.00 83.94 90 LYS A C 1
ATOM 702 O O . LYS A 1 90 ? -25.895 -0.167 10.561 1.00 83.94 90 LYS A O 1
ATOM 707 N N . GLU A 1 91 ? -24.532 0.512 8.916 1.00 84.94 91 GLU A N 1
ATOM 708 C CA . GLU A 1 91 ? -24.311 1.866 9.440 1.00 84.94 91 GLU A CA 1
ATOM 709 C C . GLU A 1 91 ? -25.565 2.752 9.330 1.00 84.94 91 GLU A C 1
ATOM 711 O O . GLU A 1 91 ? -25.932 3.428 10.297 1.00 84.94 91 GLU A O 1
ATOM 716 N N . ALA A 1 92 ? -26.291 2.665 8.210 1.00 78.75 92 ALA A N 1
ATOM 717 C CA . ALA A 1 92 ? -27.559 3.371 8.007 1.00 78.75 92 ALA A CA 1
ATOM 718 C C . ALA A 1 92 ? -28.679 2.885 8.953 1.00 78.75 92 ALA A C 1
ATOM 720 O O . ALA A 1 92 ? -29.502 3.673 9.422 1.00 78.75 92 ALA A O 1
ATOM 721 N N . GLN A 1 93 ? -28.711 1.591 9.285 1.00 71.12 93 GLN A N 1
ATOM 722 C CA . GLN A 1 93 ? -29.673 1.061 10.261 1.00 71.12 93 GLN A CA 1
ATOM 723 C C . GLN A 1 93 ? -29.348 1.490 11.699 1.00 71.12 93 GLN A C 1
ATOM 725 O O . GLN A 1 93 ? -30.263 1.763 12.474 1.00 71.12 93 GLN A O 1
ATOM 730 N N . SER A 1 94 ? -28.064 1.621 12.045 1.00 66.25 94 SER A N 1
ATOM 731 C CA . SER A 1 94 ? -27.631 2.105 13.365 1.00 66.25 94 SER A CA 1
ATOM 732 C C . SER A 1 94 ? -28.030 3.569 13.614 1.00 66.25 94 SER A C 1
ATOM 734 O O . SER A 1 94 ? -28.420 3.942 14.722 1.00 66.25 94 SER A O 1
ATOM 736 N N . THR A 1 95 ? -28.017 4.406 12.574 1.00 52.62 95 THR A N 1
ATOM 737 C CA . THR A 1 95 ? -28.417 5.822 12.670 1.00 52.62 95 THR A CA 1
ATOM 738 C C . THR A 1 95 ? -29.933 6.018 12.721 1.00 52.62 95 THR A C 1
ATOM 740 O O . THR A 1 95 ? -30.402 6.949 13.381 1.00 52.62 95 THR A O 1
ATOM 743 N N . LYS A 1 96 ? -30.726 5.116 12.126 1.00 50.47 96 LYS A N 1
ATOM 744 C CA . LYS A 1 96 ? -32.197 5.219 12.134 1.00 50.47 96 LYS A CA 1
ATOM 745 C C . LYS A 1 96 ? -32.821 5.007 13.525 1.00 50.47 96 LYS A C 1
ATOM 747 O O . LYS A 1 96 ? -33.882 5.558 13.798 1.00 50.47 96 LYS A O 1
ATOM 752 N N . PHE A 1 97 ? -32.140 4.312 14.440 1.00 54.94 97 PHE A N 1
ATOM 753 C CA . PHE A 1 97 ? -32.599 4.145 15.830 1.00 54.94 97 PHE A CA 1
ATOM 754 C C . PHE A 1 97 ? -32.333 5.355 16.745 1.00 54.94 97 PHE A C 1
ATOM 756 O O . PHE A 1 97 ? -32.836 5.382 17.868 1.00 54.94 97 PHE A O 1
ATOM 763 N N . ARG A 1 98 ? -31.591 6.380 16.297 1.00 52.34 98 ARG A N 1
ATOM 764 C CA . ARG A 1 98 ? -31.340 7.595 17.101 1.00 52.34 98 ARG A CA 1
ATOM 765 C C . ARG A 1 98 ? -32.311 8.747 16.844 1.00 52.34 98 ARG A C 1
ATOM 767 O O . ARG A 1 98 ? -32.334 9.674 17.645 1.00 52.34 98 ARG A O 1
ATOM 774 N N . HIS A 1 99 ? -33.144 8.678 15.804 1.00 46.50 99 HIS A N 1
ATOM 775 C CA . HIS A 1 99 ? -34.015 9.793 15.403 1.00 46.50 99 HIS A CA 1
ATOM 776 C C . HIS A 1 99 ? -35.521 9.549 15.607 1.00 46.50 99 HIS A C 1
ATOM 778 O O . HIS A 1 99 ? -36.343 10.220 14.996 1.00 46.50 99 HIS A O 1
ATOM 784 N N . ALA A 1 100 ? -35.888 8.621 16.496 1.00 46.03 100 ALA A N 1
ATOM 785 C CA . ALA A 1 100 ? -37.273 8.379 16.918 1.00 46.03 100 ALA A CA 1
ATOM 786 C C . ALA A 1 100 ? -37.449 8.515 18.445 1.00 46.03 100 ALA A C 1
ATOM 788 O O . ALA A 1 100 ? -38.204 7.774 19.065 1.00 46.03 100 ALA A O 1
ATOM 789 N N . LYS A 1 101 ? -36.725 9.450 19.077 1.00 50.97 101 LYS A N 1
ATOM 790 C CA . LYS A 1 101 ? -36.944 9.823 20.488 1.00 50.97 101 LYS A CA 1
ATOM 791 C C . LYS A 1 101 ? -37.010 11.339 20.677 1.00 50.97 101 LYS A C 1
ATOM 793 O O . LYS A 1 101 ? -36.437 11.891 21.606 1.00 50.97 101 LYS A O 1
ATOM 798 N N . ALA A 1 102 ? -37.672 12.016 19.748 1.00 53.75 102 ALA A N 1
ATOM 799 C CA . ALA A 1 102 ? -37.981 13.433 19.863 1.00 53.75 102 ALA A CA 1
ATOM 800 C C . ALA A 1 102 ? -39.228 13.752 19.032 1.00 53.75 102 ALA A C 1
ATOM 802 O O . ALA A 1 102 ? -39.134 14.463 18.041 1.00 53.75 102 ALA A O 1
ATOM 803 N N . SER A 1 103 ? -40.379 13.168 19.370 1.00 59.47 103 SER A N 1
ATOM 804 C CA . SER A 1 103 ? -41.690 13.780 19.106 1.00 59.47 103 SER A CA 1
ATOM 805 C C . SER A 1 103 ? -42.795 12.998 19.808 1.00 59.47 103 SER A C 1
ATOM 807 O O . SER A 1 103 ? -42.881 11.784 19.662 1.00 59.47 103 SER A O 1
ATOM 809 N N . LEU A 1 104 ? -43.639 13.762 20.507 1.00 54.22 104 LEU A N 1
ATOM 810 C CA . LEU A 1 104 ? -44.914 13.417 21.137 1.00 54.22 104 LEU A CA 1
ATOM 811 C C . LEU A 1 104 ? -44.837 12.641 22.454 1.00 54.22 104 LEU A C 1
ATOM 813 O O . LEU A 1 104 ? -44.884 11.421 22.473 1.00 54.22 104 LEU A O 1
ATOM 817 N N . LEU A 1 105 ? -44.817 13.397 23.555 1.00 40.78 105 LEU A N 1
ATOM 818 C CA . LEU A 1 105 ? -45.882 13.346 24.563 1.00 40.78 105 LEU A CA 1
ATOM 819 C C . LEU A 1 105 ? -45.899 14.684 25.319 1.00 40.78 105 LEU A C 1
ATOM 821 O O . LEU A 1 105 ? -45.251 14.857 26.347 1.00 40.78 105 LEU A O 1
ATOM 825 N N . THR A 1 106 ? -46.647 15.645 24.778 1.00 51.78 106 THR A N 1
ATOM 826 C CA . THR A 1 106 ? -47.201 16.751 25.564 1.00 51.78 106 THR A CA 1
ATOM 827 C C . THR A 1 106 ? -48.512 16.240 26.153 1.00 51.78 106 THR A C 1
ATOM 829 O O . THR A 1 106 ? -49.578 16.450 25.585 1.00 51.78 106 THR A O 1
ATOM 832 N N . LEU A 1 107 ? -48.432 15.494 27.251 1.00 49.06 107 LEU A N 1
ATOM 833 C CA . LEU A 1 107 ? -49.570 15.251 28.133 1.00 49.06 107 LEU A CA 1
ATOM 834 C C . LEU A 1 107 ? -49.058 15.339 29.567 1.00 49.06 107 LEU A C 1
ATOM 836 O O . LEU A 1 107 ? -47.971 14.849 29.872 1.00 49.06 107 LEU A O 1
ATOM 840 N N . ALA A 1 108 ? -49.816 16.036 30.409 1.00 61.03 108 ALA A N 1
ATOM 841 C CA . ALA A 1 108 ? -49.480 16.280 31.802 1.00 61.03 108 ALA A CA 1
ATOM 842 C C . ALA A 1 108 ? -49.128 14.959 32.519 1.00 61.03 108 ALA A C 1
ATOM 844 O O . ALA A 1 108 ? -49.893 13.998 32.413 1.00 61.03 108 ALA A O 1
ATOM 845 N N . PRO A 1 109 ? -47.986 14.881 33.225 1.00 51.12 109 PRO A N 1
ATOM 846 C CA . PRO A 1 109 ? -47.616 13.683 33.957 1.00 51.12 109 PRO A CA 1
ATOM 847 C C . PRO A 1 109 ? -48.501 13.556 35.200 1.00 51.12 109 PRO A C 1
ATOM 849 O O . PRO A 1 109 ? -48.295 14.253 36.192 1.00 51.12 109 PRO A O 1
ATOM 852 N N . GLU A 1 110 ? -49.461 12.632 35.174 1.00 61.84 110 GLU A N 1
ATOM 853 C CA . GLU A 1 110 ? -49.836 11.959 36.415 1.00 61.84 110 GLU A CA 1
ATOM 854 C C . GLU A 1 110 ? -48.606 11.189 36.933 1.00 61.84 110 GLU A C 1
ATOM 856 O O . GLU A 1 110 ? -47.913 10.536 36.142 1.00 61.84 110 GLU A O 1
ATOM 861 N N . PRO A 1 111 ? -48.299 11.248 38.240 1.00 56.62 111 PRO A N 1
ATOM 862 C CA . PRO A 1 111 ? -47.140 10.595 38.833 1.00 56.62 111 PRO A CA 1
ATOM 863 C C . PRO A 1 111 ? -47.362 9.078 38.905 1.00 56.62 111 PRO A C 1
ATOM 865 O O . PRO A 1 111 ? -47.598 8.509 39.966 1.00 56.62 111 PRO A O 1
ATOM 868 N N . THR A 1 112 ? -47.258 8.396 37.766 1.00 65.38 112 THR A N 1
ATOM 869 C CA . THR A 1 112 ? -47.092 6.943 37.755 1.00 65.38 112 THR A CA 1
ATOM 870 C C . THR A 1 112 ? -45.633 6.651 38.080 1.00 65.38 112 THR A C 1
ATOM 872 O O . THR A 1 112 ? -44.731 6.987 37.311 1.00 65.38 112 THR A O 1
ATOM 875 N N . ALA A 1 113 ? -45.401 6.064 39.252 1.00 62.47 113 ALA A N 1
ATOM 876 C CA . ALA A 1 113 ? -44.090 5.691 39.761 1.00 62.47 113 ALA A CA 1
ATOM 877 C C . ALA A 1 113 ? -43.402 4.671 38.833 1.00 62.47 113 ALA A C 1
ATOM 879 O O . ALA A 1 113 ? -43.520 3.460 39.004 1.00 62.47 113 ALA A O 1
ATOM 880 N N . VAL A 1 114 ? -42.678 5.158 37.824 1.00 61.28 114 VAL A N 1
ATOM 881 C CA . VAL A 1 114 ? -41.796 4.330 37.000 1.00 61.28 114 VAL A CA 1
ATOM 882 C C . VAL A 1 114 ? -40.487 4.153 37.754 1.00 61.28 114 VAL A C 1
ATOM 884 O O . VAL A 1 114 ? -39.631 5.037 37.801 1.00 61.28 114 VAL A O 1
ATOM 887 N N . THR A 1 115 ? -40.340 2.984 38.360 1.00 58.56 115 THR A N 1
ATOM 888 C CA . THR A 1 115 ? -39.115 2.548 39.023 1.00 58.56 115 THR A CA 1
ATOM 889 C C . THR A 1 115 ? -38.012 2.358 37.979 1.00 58.56 115 THR A C 1
ATOM 891 O O . THR A 1 115 ? -37.965 1.355 37.268 1.00 58.56 115 THR A O 1
ATOM 894 N N . ILE A 1 116 ? -37.113 3.338 37.857 1.00 65.88 116 ILE A N 1
ATOM 895 C CA . ILE A 1 116 ? -35.918 3.236 37.013 1.00 65.88 116 ILE A CA 1
ATOM 896 C C . ILE A 1 116 ? -34.933 2.294 37.714 1.00 65.88 116 ILE A C 1
ATOM 898 O O . ILE A 1 116 ? -34.243 2.685 38.656 1.00 65.88 116 ILE A O 1
ATOM 902 N N . PHE A 1 117 ? -34.843 1.047 37.250 1.00 49.78 117 PHE A N 1
ATOM 903 C CA . PHE A 1 117 ? -33.789 0.132 37.680 1.00 49.78 117 PHE A CA 1
ATOM 904 C C . PHE A 1 117 ? -32.445 0.598 37.111 1.00 49.78 117 PHE A C 1
ATOM 906 O O . PHE A 1 117 ? -32.084 0.329 35.966 1.00 49.78 117 PHE A O 1
ATOM 913 N N . ARG A 1 118 ? -31.691 1.328 37.933 1.00 68.50 118 ARG A N 1
ATOM 914 C CA . ARG A 1 118 ? -30.291 1.662 37.679 1.00 68.50 118 ARG A CA 1
ATOM 915 C C . ARG A 1 118 ? -29.486 0.368 37.821 1.00 68.50 118 ARG A C 1
ATOM 917 O O . ARG A 1 118 ? -29.305 -0.115 38.935 1.00 68.50 118 ARG A O 1
ATOM 924 N N . THR A 1 119 ? -29.033 -0.216 36.711 1.00 71.38 119 THR A N 1
ATOM 925 C CA . THR A 1 119 ? -28.135 -1.381 36.755 1.00 71.38 119 THR A CA 1
ATOM 926 C C . THR A 1 119 ? -26.905 -1.028 37.594 1.00 71.38 119 THR A C 1
ATOM 928 O O . THR A 1 119 ? -26.217 -0.060 37.250 1.00 71.38 119 THR A O 1
ATOM 931 N N . PRO A 1 120 ? -26.623 -1.757 38.689 1.00 77.56 120 PRO A N 1
ATOM 932 C CA . PRO A 1 120 ? -25.485 -1.466 39.546 1.00 77.56 120 PRO A CA 1
ATOM 933 C C . PRO A 1 120 ? -24.190 -1.534 38.737 1.00 77.56 120 PRO A C 1
ATOM 935 O O . PRO A 1 120 ? -23.908 -2.536 38.078 1.00 77.56 120 PRO A O 1
ATOM 938 N N . ILE A 1 121 ? -23.396 -0.464 38.778 1.00 85.19 121 ILE A N 1
ATOM 939 C CA . ILE A 1 121 ? -22.050 -0.475 38.208 1.00 85.19 121 ILE A CA 1
ATOM 940 C C . ILE A 1 121 ? -21.213 -1.413 39.075 1.00 85.19 121 ILE A C 1
ATOM 942 O O . ILE A 1 121 ? -20.873 -1.100 40.212 1.00 85.19 121 ILE A O 1
ATOM 946 N N . THR A 1 122 ? -20.902 -2.587 38.539 1.00 88.69 122 THR A N 1
ATOM 947 C CA . THR A 1 122 ? -20.013 -3.552 39.184 1.00 88.69 122 THR A CA 1
ATOM 948 C C . THR A 1 122 ? -18.563 -3.081 39.109 1.00 88.69 122 THR A C 1
ATOM 950 O O . THR A 1 122 ? -18.129 -2.507 38.109 1.00 88.69 122 THR A O 1
ATOM 953 N N . GLN A 1 123 ? -17.775 -3.383 40.141 1.00 91.06 123 GLN A N 1
ATOM 954 C CA . GLN A 1 123 ? -16.335 -3.096 40.194 1.00 91.06 123 GLN A CA 1
ATOM 955 C C . GLN A 1 123 ? -15.587 -3.626 38.954 1.00 91.06 123 GLN A C 1
ATOM 957 O O . GLN A 1 123 ? -14.715 -2.956 38.405 1.00 91.06 123 GLN A O 1
ATOM 962 N N . THR A 1 124 ? -15.991 -4.790 38.440 1.00 87.44 124 THR A N 1
ATOM 963 C CA . THR A 1 124 ? -15.469 -5.379 37.197 1.00 87.44 124 THR A CA 1
ATOM 964 C C . THR A 1 124 ? -15.690 -4.483 35.977 1.00 87.44 124 THR A C 1
ATOM 966 O O . THR A 1 124 ? -14.819 -4.391 35.110 1.00 87.44 124 THR A O 1
ATOM 969 N N . SER A 1 125 ? -16.834 -3.798 35.909 1.00 90.06 125 SER A N 1
ATOM 970 C CA . SER A 1 125 ? -17.151 -2.871 34.820 1.00 90.06 125 SER A CA 1
ATOM 971 C C . SER A 1 125 ? -16.240 -1.642 34.855 1.00 90.06 125 SER A C 1
ATOM 973 O O . SER A 1 125 ? -15.779 -1.208 33.802 1.00 90.06 125 SER A O 1
ATOM 975 N N . LEU A 1 126 ? -15.901 -1.133 36.045 1.00 89.38 126 LEU A N 1
ATOM 976 C CA . LEU A 1 126 ? -14.942 -0.030 36.207 1.00 89.38 126 LEU A CA 1
ATOM 977 C C . LEU A 1 126 ? -13.523 -0.434 35.781 1.00 89.38 126 LEU A C 1
ATOM 979 O O . LEU A 1 126 ? -12.875 0.303 35.039 1.00 89.38 126 LEU A O 1
ATOM 983 N N . ILE A 1 127 ? -13.065 -1.629 36.170 1.00 91.81 127 ILE A N 1
ATOM 984 C CA . ILE A 1 127 ? -11.743 -2.148 35.775 1.00 91.81 127 ILE A CA 1
ATOM 985 C C . ILE A 1 127 ? -11.650 -2.302 34.250 1.00 91.81 127 ILE A C 1
ATOM 987 O O . ILE A 1 127 ? -10.677 -1.854 33.640 1.00 91.81 127 ILE A O 1
ATOM 991 N N . ARG A 1 128 ? -12.679 -2.879 33.609 1.00 88.25 128 ARG A N 1
ATOM 992 C CA . ARG A 1 128 ? -12.730 -2.992 32.139 1.00 88.25 128 ARG A CA 1
ATOM 993 C C . ARG A 1 128 ? -12.708 -1.627 31.452 1.00 88.25 128 ARG A C 1
ATOM 995 O O . ARG A 1 128 ? -12.064 -1.486 30.415 1.00 88.25 128 ARG A O 1
ATOM 1002 N N . MET A 1 129 ? -13.370 -0.625 32.027 1.00 92.31 129 MET A N 1
ATOM 1003 C CA . MET A 1 129 ? -13.393 0.733 31.482 1.00 92.31 129 MET A CA 1
ATOM 1004 C C . MET A 1 129 ? -12.002 1.383 31.522 1.00 92.31 129 MET A C 1
ATOM 1006 O O . MET A 1 129 ? -11.574 1.957 30.523 1.00 92.31 129 MET A O 1
ATOM 1010 N N . GLY A 1 130 ? -11.259 1.207 32.621 1.00 90.75 130 GLY A N 1
ATOM 1011 C CA . GLY A 1 130 ? -9.881 1.698 32.746 1.00 90.75 130 GLY A CA 1
ATOM 1012 C C . GLY A 1 130 ? -8.883 1.003 31.809 1.00 90.75 130 GLY A C 1
ATOM 1013 O O . GLY A 1 130 ? -7.978 1.634 31.270 1.00 90.75 130 GLY A O 1
ATOM 1014 N N . GLN A 1 131 ? -9.057 -0.295 31.543 1.00 93.62 131 GLN A N 1
ATOM 1015 C CA . GLN A 1 131 ? -8.225 -1.002 30.558 1.00 93.62 131 GLN A CA 1
ATOM 1016 C C . GLN A 1 131 ? -8.489 -0.526 29.124 1.00 93.62 131 GLN A C 1
ATOM 1018 O O . GLN A 1 131 ? -7.571 -0.496 28.299 1.00 93.62 131 GLN A O 1
ATOM 1023 N N . LEU A 1 132 ? -9.732 -0.145 28.819 1.00 89.69 132 LEU A N 1
ATOM 1024 C CA . LEU A 1 132 ? -10.114 0.344 27.498 1.00 89.69 132 LEU A CA 1
ATOM 1025 C C . LEU A 1 132 ? -9.476 1.706 27.194 1.00 89.69 132 LEU A C 1
ATOM 1027 O O . LEU A 1 132 ? -8.939 1.898 26.098 1.00 89.69 132 LEU A O 1
ATOM 1031 N N . THR A 1 133 ? -9.486 2.625 28.165 1.00 89.00 133 THR A N 1
ATOM 1032 C CA . THR A 1 133 ? -8.832 3.936 28.027 1.00 89.00 133 THR A CA 1
ATOM 1033 C C . THR A 1 133 ? -7.324 3.767 27.866 1.00 89.00 133 THR A C 1
ATOM 1035 O O . THR A 1 133 ? -6.762 4.229 26.874 1.00 89.00 133 THR A O 1
ATOM 1038 N N . TYR A 1 134 ? -6.692 2.961 28.724 1.00 91.69 134 TYR A N 1
ATOM 1039 C CA . TYR A 1 134 ? -5.256 2.681 28.638 1.00 91.69 134 TYR A CA 1
ATOM 1040 C C . TYR A 1 134 ? -4.829 2.049 27.297 1.00 91.69 134 TYR A C 1
ATOM 1042 O O . TYR A 1 134 ? -3.811 2.420 26.707 1.00 91.69 134 TYR A O 1
ATOM 1050 N N . SER A 1 135 ? -5.612 1.099 26.772 1.00 92.38 135 SER A N 1
ATOM 1051 C CA . SER A 1 135 ? -5.334 0.461 25.475 1.00 92.38 135 SER A CA 1
ATOM 1052 C C . SER A 1 135 ? -5.421 1.455 24.311 1.00 92.38 135 SER A C 1
ATOM 1054 O O . SER A 1 135 ? -4.618 1.391 23.373 1.00 92.38 135 SER A O 1
ATOM 1056 N N . THR A 1 136 ? -6.362 2.398 24.388 1.00 92.69 136 THR A N 1
ATOM 1057 C CA . THR A 1 136 ? -6.546 3.446 23.377 1.00 92.69 136 THR A CA 1
ATOM 1058 C C . THR A 1 136 ? -5.349 4.394 23.356 1.00 92.69 136 THR A C 1
ATOM 1060 O O . THR A 1 136 ? -4.778 4.619 22.286 1.00 92.69 136 THR A O 1
ATOM 1063 N N . ASP A 1 137 ? -4.884 4.842 24.524 1.00 95.06 137 ASP A N 1
ATOM 1064 C CA . ASP A 1 137 ? -3.724 5.735 24.643 1.00 95.06 137 ASP A CA 1
ATOM 1065 C C . ASP A 1 137 ? -2.437 5.075 24.139 1.00 95.06 137 ASP A C 1
ATOM 1067 O O . ASP A 1 137 ? -1.673 5.671 23.372 1.00 95.06 137 ASP A O 1
ATOM 1071 N N . ARG A 1 138 ? -2.216 3.798 24.480 1.00 95.69 138 ARG A N 1
ATOM 1072 C CA . ARG A 1 138 ? -1.051 3.042 23.994 1.00 95.69 138 ARG A CA 1
ATOM 1073 C C . ARG A 1 138 ? -1.056 2.899 22.469 1.00 95.69 138 ARG A C 1
ATOM 1075 O O . ARG A 1 138 ? -0.004 3.026 21.836 1.00 95.69 138 ARG A O 1
ATOM 1082 N N . ARG A 1 139 ? -2.220 2.631 21.864 1.00 95.06 139 ARG A N 1
ATOM 1083 C CA . ARG A 1 139 ? -2.362 2.563 20.398 1.00 95.06 139 ARG A CA 1
ATOM 1084 C C . ARG A 1 139 ? -2.128 3.928 19.754 1.00 95.06 139 ARG A C 1
ATOM 1086 O O . ARG A 1 139 ? -1.408 3.989 18.760 1.00 95.06 139 ARG A O 1
ATOM 1093 N N . ALA A 1 140 ? -2.663 5.001 20.335 1.00 97.38 140 ALA A N 1
ATOM 1094 C CA . ALA A 1 140 ? -2.459 6.364 19.850 1.00 97.38 140 ALA A CA 1
ATOM 1095 C C . ALA A 1 140 ? -0.976 6.769 19.894 1.00 97.38 140 ALA A C 1
ATOM 1097 O O . ALA A 1 140 ? -0.452 7.289 18.909 1.00 97.38 140 ALA A O 1
ATOM 1098 N N . ALA A 1 141 ? -0.268 6.453 20.982 1.00 96.31 141 ALA A N 1
ATOM 1099 C CA . ALA A 1 141 ? 1.168 6.700 21.103 1.00 96.31 141 ALA A CA 1
ATOM 1100 C C . ALA A 1 141 ? 1.982 5.917 20.059 1.00 96.31 141 ALA A C 1
ATOM 1102 O O . ALA A 1 141 ? 2.843 6.493 19.394 1.00 96.31 141 ALA A O 1
ATOM 1103 N N . LYS A 1 142 ? 1.675 4.626 19.856 1.00 97.50 142 LYS A N 1
ATOM 1104 C CA . LYS A 1 142 ? 2.328 3.804 18.822 1.00 97.50 142 LYS A CA 1
ATOM 1105 C C . LYS A 1 142 ? 2.074 4.352 17.414 1.00 97.50 142 LYS A C 1
ATOM 1107 O O . LYS A 1 142 ? 2.979 4.368 16.585 1.00 97.50 142 LYS A O 1
ATOM 1112 N N . LEU A 1 143 ? 0.857 4.823 17.142 1.00 96.88 143 LEU A N 1
ATOM 1113 C CA . LEU A 1 143 ? 0.529 5.430 15.856 1.00 96.88 143 LEU A CA 1
ATOM 1114 C C . LEU A 1 143 ? 1.322 6.730 15.651 1.00 96.88 143 LEU A C 1
ATOM 1116 O O . LEU A 1 143 ? 1.943 6.908 14.602 1.00 96.88 143 LEU A O 1
ATOM 1120 N N . LYS A 1 144 ? 1.383 7.580 16.684 1.00 97.88 144 LYS A N 1
ATOM 1121 C CA . LYS A 1 144 ? 2.118 8.853 16.681 1.00 97.88 144 LYS A CA 1
ATOM 1122 C C . LYS A 1 144 ? 3.602 8.681 16.351 1.00 97.88 144 LYS A C 1
ATOM 1124 O O . LYS A 1 144 ? 4.151 9.522 15.648 1.00 97.88 144 LYS A O 1
ATOM 1129 N N . THR A 1 145 ? 4.240 7.604 16.811 1.00 97.75 145 THR A N 1
ATOM 1130 C CA . THR A 1 145 ? 5.651 7.323 16.495 1.00 97.75 145 THR A CA 1
ATOM 1131 C C . THR A 1 145 ? 5.843 6.658 15.132 1.00 97.75 145 THR A C 1
ATOM 1133 O O . THR A 1 145 ? 6.845 6.911 14.469 1.00 97.75 145 THR A O 1
ATOM 1136 N N . SER A 1 146 ? 4.886 5.845 14.674 1.00 97.19 146 SER A N 1
ATOM 1137 C CA . SER A 1 146 ? 4.987 5.152 13.380 1.00 97.19 146 SER A CA 1
ATOM 1138 C C . SER A 1 146 ? 4.777 6.056 12.159 1.00 97.19 146 SER A C 1
ATOM 1140 O O . SER A 1 146 ? 5.391 5.821 11.121 1.00 97.19 146 SER A O 1
ATOM 1142 N N . ILE A 1 147 ? 3.951 7.105 12.269 1.00 97.69 147 ILE A N 1
ATOM 1143 C CA . ILE A 1 147 ? 3.632 7.994 11.138 1.00 97.69 147 ILE A CA 1
ATOM 1144 C C . ILE A 1 147 ? 4.884 8.716 10.596 1.00 97.69 147 ILE A C 1
ATOM 1146 O O . ILE A 1 147 ? 5.101 8.670 9.384 1.00 97.69 147 ILE A O 1
ATOM 1150 N N . PRO A 1 148 ? 5.740 9.344 11.429 1.00 97.81 148 PRO A N 1
ATOM 1151 C CA . PRO A 1 148 ? 6.975 9.961 10.945 1.00 97.81 148 PRO A CA 1
ATOM 1152 C C . PRO A 1 148 ? 7.931 8.959 10.290 1.00 97.81 148 PRO A C 1
ATOM 1154 O O . PRO A 1 148 ? 8.483 9.256 9.236 1.00 97.81 148 PRO A O 1
ATOM 1157 N N . ALA A 1 149 ? 8.083 7.764 10.870 1.00 96.44 149 ALA A N 1
ATOM 1158 C CA . ALA A 1 149 ? 8.952 6.725 10.320 1.00 96.44 149 ALA A CA 1
ATOM 1159 C C . ALA A 1 149 ? 8.481 6.264 8.931 1.00 96.44 149 ALA A C 1
ATOM 1161 O O . ALA A 1 149 ? 9.282 6.162 8.006 1.00 96.44 149 ALA A O 1
ATOM 1162 N N . LEU A 1 150 ? 7.169 6.060 8.756 1.00 97.62 150 LEU A N 1
ATOM 1163 C CA . LEU A 1 150 ? 6.594 5.709 7.457 1.00 97.62 150 LEU A CA 1
ATOM 1164 C C . LEU A 1 150 ? 6.789 6.829 6.427 1.00 97.62 150 LEU A C 1
ATOM 1166 O O . LEU A 1 150 ? 7.056 6.554 5.261 1.00 97.62 150 LEU A O 1
ATOM 1170 N N . LYS A 1 151 ? 6.687 8.094 6.851 1.00 98.31 151 LYS A N 1
ATOM 1171 C CA . LYS A 1 151 ? 6.920 9.245 5.972 1.00 98.31 151 LYS A CA 1
ATOM 1172 C C . LYS A 1 151 ? 8.353 9.266 5.430 1.00 98.31 151 LYS A C 1
ATOM 1174 O O . LYS A 1 151 ? 8.513 9.505 4.239 1.00 98.31 151 LYS A O 1
ATOM 1179 N N . VAL A 1 152 ? 9.348 8.982 6.275 1.00 97.81 152 VAL A N 1
ATOM 1180 C CA . VAL A 1 152 ? 10.763 8.872 5.868 1.00 97.81 152 VAL A CA 1
ATOM 1181 C C . VAL A 1 152 ? 10.962 7.707 4.895 1.00 97.81 152 VAL A C 1
ATOM 1183 O O . VAL A 1 152 ? 11.519 7.888 3.819 1.00 97.81 152 VAL A O 1
ATOM 1186 N N . ALA A 1 153 ? 10.407 6.534 5.200 1.00 97.12 153 ALA A N 1
ATOM 1187 C CA . ALA A 1 153 ? 10.514 5.383 4.303 1.00 97.12 153 ALA A CA 1
ATOM 1188 C C . ALA A 1 153 ? 9.891 5.647 2.915 1.00 97.12 153 ALA A C 1
ATOM 1190 O O . ALA A 1 153 ? 10.423 5.211 1.898 1.00 97.12 153 ALA A O 1
ATOM 1191 N N . ILE A 1 154 ? 8.775 6.386 2.852 1.00 97.75 154 ILE A N 1
ATOM 1192 C CA . ILE A 1 154 ? 8.149 6.778 1.579 1.00 97.75 154 ILE A CA 1
ATOM 1193 C C . ILE A 1 154 ? 9.032 7.762 0.802 1.00 97.75 154 ILE A C 1
ATOM 1195 O O . ILE A 1 154 ? 9.070 7.687 -0.426 1.00 97.75 154 ILE A O 1
ATOM 1199 N N . THR A 1 155 ? 9.712 8.697 1.473 1.00 97.38 155 THR A N 1
ATOM 1200 C CA . THR A 1 155 ? 10.626 9.623 0.786 1.00 97.38 155 THR A CA 1
ATOM 1201 C C . THR A 1 155 ? 11.846 8.905 0.226 1.00 97.38 155 THR A C 1
ATOM 1203 O O . THR A 1 155 ? 12.204 9.172 -0.918 1.00 97.38 155 THR A O 1
ATOM 1206 N N . ASP A 1 156 ? 12.405 7.952 0.970 1.00 96.62 156 ASP A N 1
ATOM 1207 C CA . ASP A 1 156 ? 13.548 7.152 0.516 1.00 96.62 156 ASP A CA 1
ATOM 1208 C C . ASP A 1 156 ? 13.160 6.300 -0.700 1.00 96.62 156 ASP A C 1
ATOM 1210 O O . ASP A 1 156 ? 13.816 6.345 -1.735 1.00 96.62 156 ASP A O 1
ATOM 1214 N N . LEU A 1 157 ? 12.003 5.630 -0.644 1.00 97.25 157 LEU A N 1
ATOM 1215 C CA . LEU A 1 157 ? 11.513 4.836 -1.773 1.00 97.25 157 LEU A CA 1
ATOM 1216 C C . LEU A 1 157 ? 11.266 5.686 -3.030 1.00 97.25 157 LEU A C 1
ATOM 1218 O O . LEU A 1 157 ? 11.497 5.227 -4.146 1.00 97.25 157 LEU A O 1
ATOM 1222 N N . ARG A 1 158 ? 10.781 6.925 -2.874 1.00 97.25 158 ARG A N 1
ATOM 1223 C CA . ARG A 1 158 ? 10.610 7.847 -4.011 1.00 97.25 158 ARG A CA 1
ATOM 1224 C C . ARG A 1 158 ? 11.949 8.191 -4.650 1.00 97.25 158 ARG A C 1
ATOM 1226 O O . ARG A 1 158 ? 12.038 8.180 -5.873 1.00 97.25 158 ARG A O 1
ATOM 1233 N N . TYR A 1 159 ? 12.962 8.449 -3.829 1.00 97.88 159 TYR A N 1
ATOM 1234 C CA . TYR A 1 159 ? 14.313 8.715 -4.303 1.00 97.88 159 TYR A CA 1
ATOM 1235 C C . TYR A 1 159 ? 14.872 7.529 -5.100 1.00 97.88 159 TYR A C 1
ATOM 1237 O O . TYR A 1 159 ? 15.312 7.715 -6.234 1.00 97.88 159 TYR A O 1
ATOM 1245 N N . ASP A 1 160 ? 14.758 6.312 -4.566 1.00 96.69 160 ASP A N 1
ATOM 1246 C CA . ASP A 1 160 ? 15.230 5.094 -5.238 1.00 96.69 160 ASP A CA 1
ATOM 1247 C C . ASP A 1 160 ? 14.514 4.861 -6.578 1.00 96.69 160 ASP A C 1
ATOM 1249 O O . ASP A 1 160 ? 15.138 4.516 -7.584 1.00 96.69 160 ASP A O 1
ATOM 1253 N N . VAL A 1 161 ? 13.195 5.083 -6.620 1.00 96.50 161 VAL A N 1
ATOM 1254 C CA . VAL A 1 161 ? 12.403 4.969 -7.854 1.00 96.50 161 VAL A CA 1
ATOM 1255 C C . VAL A 1 161 ? 12.860 5.984 -8.901 1.00 96.50 161 VAL A C 1
ATOM 1257 O O . VAL A 1 161 ? 12.968 5.639 -10.080 1.00 96.50 161 VAL A O 1
ATOM 1260 N N . ASP A 1 162 ? 13.129 7.224 -8.505 1.00 96.69 162 ASP A N 1
ATOM 1261 C CA . ASP A 1 162 ? 13.578 8.257 -9.437 1.00 96.69 162 ASP A CA 1
ATOM 1262 C C . ASP A 1 162 ? 15.017 8.008 -9.917 1.00 96.69 162 ASP A C 1
ATOM 1264 O O . ASP A 1 162 ? 15.302 8.184 -11.106 1.00 96.69 162 ASP A O 1
ATOM 1268 N N . GLN A 1 163 ? 15.892 7.489 -9.051 1.00 96.06 163 GLN A N 1
ATOM 1269 C CA . GLN A 1 163 ? 17.224 7.028 -9.442 1.00 96.06 163 GLN A CA 1
ATOM 1270 C C . GLN A 1 163 ? 17.141 5.886 -10.464 1.00 96.06 163 GLN A C 1
ATOM 1272 O O . GLN A 1 163 ? 17.802 5.937 -11.502 1.00 96.06 163 GLN A O 1
ATOM 1277 N N . LEU A 1 164 ? 16.288 4.888 -10.216 1.00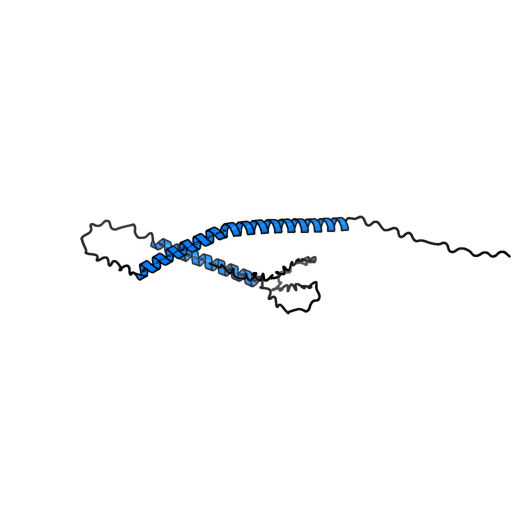 96.00 164 LEU A N 1
ATOM 1278 C CA . LEU A 1 164 ? 16.096 3.760 -11.126 1.00 96.00 164 LEU A CA 1
ATOM 1279 C C . LEU A 1 164 ? 15.579 4.218 -12.496 1.00 96.00 164 LEU A C 1
ATOM 1281 O O . LEU A 1 164 ? 16.086 3.767 -13.524 1.00 96.00 164 LEU A O 1
ATOM 1285 N N . LYS A 1 165 ? 14.615 5.148 -12.532 1.00 97.25 165 LYS A N 1
ATOM 1286 C CA . LYS A 1 165 ? 14.146 5.753 -13.792 1.00 97.25 165 LYS A CA 1
ATOM 1287 C C . LYS A 1 165 ? 15.286 6.431 -14.544 1.00 97.25 165 LYS A C 1
ATOM 1289 O O . LYS A 1 165 ? 15.408 6.229 -15.750 1.00 97.25 165 LYS A O 1
ATOM 1294 N N . ALA A 1 166 ? 16.117 7.211 -13.852 1.00 95.38 166 ALA A N 1
ATOM 1295 C CA . ALA A 1 166 ? 17.257 7.882 -14.468 1.00 95.38 166 ALA A CA 1
ATOM 1296 C C . ALA A 1 166 ? 18.260 6.872 -15.052 1.00 95.38 166 ALA A C 1
ATOM 1298 O O . ALA A 1 166 ? 18.724 7.051 -16.178 1.00 95.38 166 ALA A O 1
ATOM 1299 N N . THR A 1 167 ? 18.540 5.776 -14.341 1.00 96.62 167 THR A N 1
ATOM 1300 C CA . THR A 1 167 ? 19.401 4.694 -14.839 1.00 96.62 167 THR A CA 1
ATOM 1301 C C . THR A 1 167 ? 18.822 4.029 -16.088 1.00 96.62 167 THR A C 1
ATOM 1303 O O . THR A 1 167 ? 19.548 3.851 -17.064 1.00 96.62 167 THR A O 1
ATOM 1306 N N . ILE A 1 168 ? 17.525 3.706 -16.092 1.00 94.75 168 ILE A N 1
ATOM 1307 C CA . ILE A 1 168 ? 16.858 3.093 -17.251 1.00 94.75 168 ILE A CA 1
ATOM 1308 C C . ILE A 1 168 ? 16.898 4.036 -18.457 1.00 94.75 168 ILE A C 1
ATOM 1310 O O . ILE A 1 168 ? 17.280 3.614 -19.546 1.00 94.75 168 ILE A O 1
ATOM 1314 N N . LEU A 1 169 ? 16.558 5.315 -18.269 1.00 94.44 169 LEU A N 1
ATOM 1315 C CA . LEU A 1 169 ? 16.605 6.313 -19.342 1.00 94.44 169 LEU A CA 1
ATOM 1316 C C . LEU A 1 169 ? 18.019 6.469 -19.915 1.00 94.44 169 LEU A C 1
ATOM 1318 O O . LEU A 1 169 ? 18.178 6.531 -21.131 1.00 94.44 169 LEU A O 1
ATOM 1322 N N . CYS A 1 170 ? 19.044 6.469 -19.058 1.00 93.25 170 CYS A N 1
ATOM 1323 C CA . CYS A 1 170 ? 20.441 6.518 -19.483 1.00 93.25 170 CYS A CA 1
ATOM 1324 C C . CYS A 1 170 ? 20.827 5.287 -20.323 1.00 93.25 170 CYS A C 1
ATOM 1326 O O . CYS A 1 170 ? 21.389 5.428 -21.407 1.00 93.25 170 CYS A O 1
ATOM 1328 N N . MET A 1 171 ? 20.463 4.079 -19.880 1.00 93.69 171 MET A N 1
ATOM 1329 C CA . MET A 1 171 ? 20.728 2.845 -20.631 1.00 93.69 171 MET A CA 1
ATOM 1330 C C . MET A 1 171 ? 20.029 2.820 -21.997 1.00 93.69 171 MET A C 1
ATOM 1332 O O . MET A 1 171 ? 20.635 2.416 -22.992 1.00 93.69 171 MET A O 1
ATOM 1336 N N . VAL A 1 172 ? 18.772 3.270 -22.063 1.00 93.12 172 VAL A N 1
ATOM 1337 C CA . VAL A 1 172 ? 18.023 3.369 -23.326 1.00 93.12 172 VAL A CA 1
ATOM 1338 C C . VAL A 1 172 ? 18.706 4.349 -24.276 1.00 93.12 172 VAL A C 1
ATOM 1340 O O . VAL A 1 172 ? 18.899 4.021 -25.444 1.00 93.12 172 VAL A O 1
ATOM 1343 N N . PHE A 1 173 ? 19.129 5.513 -23.777 1.00 91.69 173 PHE A N 1
ATOM 1344 C CA . PHE A 1 173 ? 19.810 6.517 -24.592 1.00 91.69 173 PHE A CA 1
ATOM 1345 C C . PHE A 1 173 ? 21.127 5.989 -25.179 1.00 91.69 173 PHE A C 1
ATOM 1347 O O . PHE A 1 173 ? 21.329 6.075 -26.388 1.00 91.69 173 PHE A O 1
ATOM 1354 N N . ILE A 1 174 ? 21.963 5.346 -24.356 1.00 90.94 174 ILE A N 1
ATOM 1355 C CA . ILE A 1 174 ? 23.222 4.729 -24.806 1.00 90.94 174 ILE A CA 1
ATOM 1356 C C . ILE A 1 174 ? 22.959 3.668 -25.886 1.00 90.94 174 ILE A C 1
ATOM 1358 O O . ILE A 1 174 ? 23.681 3.590 -26.877 1.00 90.94 174 ILE A O 1
ATOM 1362 N N . THR A 1 175 ? 21.905 2.864 -25.730 1.00 84.62 175 THR A N 1
ATOM 1363 C CA . THR A 1 175 ? 21.562 1.816 -26.704 1.00 84.62 175 THR A CA 1
ATOM 1364 C C . THR A 1 175 ? 21.132 2.410 -28.048 1.00 84.62 175 THR A C 1
ATOM 1366 O O . THR A 1 175 ? 21.548 1.920 -29.097 1.00 84.62 175 THR A O 1
ATOM 1369 N N . VAL A 1 176 ? 20.333 3.481 -28.030 1.00 86.75 176 VAL A N 1
ATOM 1370 C CA . VAL A 1 176 ? 19.902 4.186 -29.249 1.00 86.75 176 VAL A CA 1
ATOM 1371 C C . VAL A 1 176 ? 21.091 4.839 -29.958 1.00 86.75 176 VAL A C 1
ATOM 1373 O O . VAL A 1 176 ? 21.175 4.775 -31.183 1.00 86.75 176 VAL A O 1
ATOM 1376 N N . GLU A 1 177 ? 22.029 5.419 -29.210 1.00 83.50 177 GLU A N 1
ATOM 1377 C CA . GLU A 1 177 ? 23.222 6.057 -29.775 1.00 83.50 177 GLU A CA 1
ATOM 1378 C C . GLU A 1 177 ? 24.156 5.046 -30.463 1.00 83.50 177 GLU A C 1
ATOM 1380 O O . GLU A 1 177 ? 24.627 5.308 -31.568 1.00 83.50 177 GLU A O 1
ATOM 1385 N N . ILE A 1 178 ? 24.351 3.856 -29.878 1.00 81.25 178 ILE A N 1
ATOM 1386 C CA . ILE A 1 178 ? 25.170 2.786 -30.479 1.00 81.25 178 ILE A CA 1
ATOM 1387 C C . ILE A 1 178 ? 24.566 2.286 -31.800 1.00 81.25 178 ILE A C 1
ATOM 1389 O O . ILE A 1 178 ? 25.302 2.045 -32.755 1.00 81.25 178 ILE A O 1
ATOM 1393 N N . ILE A 1 179 ? 23.238 2.149 -31.880 1.00 80.81 179 ILE A N 1
ATOM 1394 C CA . ILE A 1 179 ? 22.552 1.691 -33.103 1.00 80.81 179 ILE A CA 1
ATOM 1395 C C . ILE A 1 179 ? 22.611 2.754 -34.209 1.00 80.81 179 ILE A C 1
ATOM 1397 O O . ILE A 1 179 ? 22.588 2.414 -35.389 1.00 80.81 179 ILE A O 1
ATOM 1401 N N . ASN A 1 180 ? 22.702 4.035 -33.844 1.00 80.50 180 ASN A N 1
ATOM 1402 C CA . ASN A 1 180 ? 22.706 5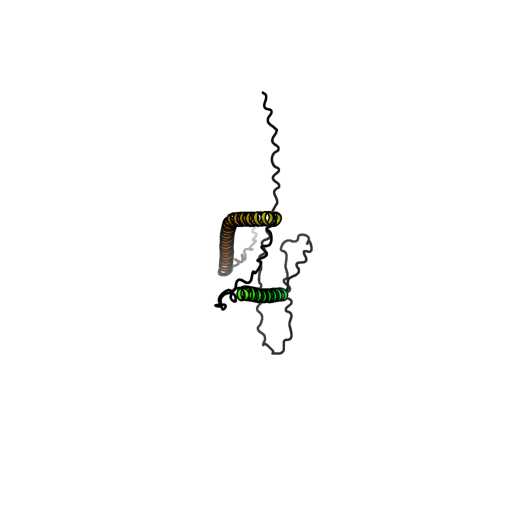.141 -34.797 1.00 80.50 180 ASN A CA 1
ATOM 1403 C C . ASN A 1 180 ? 24.114 5.572 -35.252 1.00 80.50 180 ASN A C 1
ATOM 1405 O O . ASN A 1 180 ? 24.253 6.592 -35.929 1.00 80.50 180 ASN A O 1
ATOM 1409 N N . MET A 1 181 ? 25.168 4.825 -34.902 1.00 77.31 181 MET A N 1
ATOM 1410 C CA . MET A 1 181 ? 26.463 5.005 -35.557 1.00 77.31 181 MET A CA 1
ATOM 1411 C C . MET A 1 181 ? 26.306 4.601 -37.031 1.00 77.31 181 MET A C 1
ATOM 1413 O O . MET A 1 181 ? 25.922 3.460 -37.296 1.00 77.31 181 MET A O 1
ATOM 1417 N N . PRO A 1 182 ? 26.570 5.503 -37.999 1.00 76.75 182 PRO A N 1
ATOM 1418 C CA . PRO A 1 182 ? 26.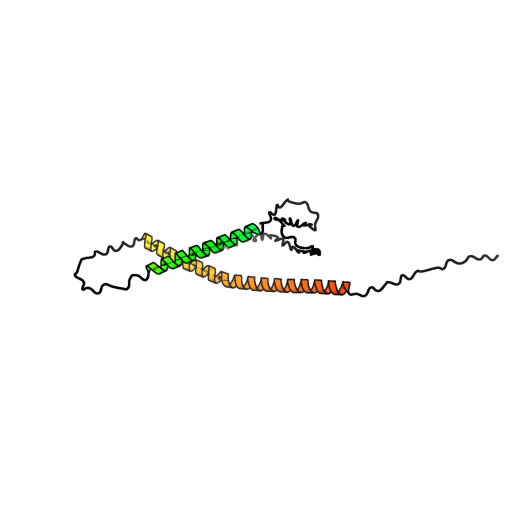515 5.141 -39.406 1.00 76.75 182 PRO A CA 1
ATOM 1419 C C . PRO A 1 182 ? 27.455 3.962 -39.624 1.00 76.75 182 PRO A C 1
ATOM 1421 O O . PRO A 1 182 ? 28.580 3.972 -39.125 1.00 76.75 182 PRO A O 1
ATOM 1424 N N . GLU A 1 183 ? 26.978 2.942 -40.332 1.00 80.19 183 GLU A N 1
ATOM 1425 C CA . GLU A 1 183 ? 27.755 1.766 -40.700 1.00 80.19 183 GLU A CA 1
ATOM 1426 C C . GLU A 1 183 ? 28.941 2.229 -41.554 1.00 80.19 183 GLU A C 1
ATOM 1428 O O . GLU A 1 183 ? 28.860 2.367 -42.774 1.00 80.19 183 GLU A O 1
ATOM 1433 N N . ILE A 1 184 ? 30.054 2.559 -40.894 1.00 77.06 184 ILE A N 1
ATOM 1434 C CA . I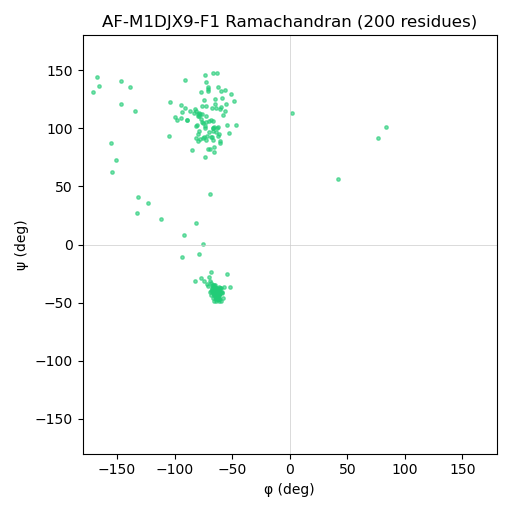LE A 1 184 ? 31.308 2.828 -41.574 1.00 77.06 184 ILE A CA 1
ATOM 1435 C C . ILE A 1 184 ? 31.745 1.456 -42.050 1.00 77.06 184 ILE A C 1
ATOM 1437 O O . ILE A 1 184 ? 32.343 0.695 -41.285 1.00 77.06 184 ILE A O 1
ATOM 1441 N N . HIS A 1 185 ? 31.384 1.115 -43.289 1.00 66.19 185 HIS A N 1
ATOM 1442 C CA . HIS A 1 185 ? 31.956 -0.016 -43.996 1.00 66.19 185 HIS A CA 1
ATOM 1443 C C . HIS A 1 185 ? 33.464 0.084 -43.806 1.00 66.19 185 HIS A C 1
ATOM 1445 O O . HIS A 1 185 ? 34.118 0.949 -44.393 1.00 66.19 185 HIS A O 1
ATOM 1451 N N . SER A 1 186 ? 34.002 -0.744 -42.911 1.00 65.50 186 SER A N 1
ATOM 1452 C CA . SER A 1 186 ? 35.435 -0.847 -42.723 1.00 65.50 186 SER A CA 1
ATOM 1453 C C . SER A 1 186 ? 35.948 -1.365 -44.046 1.00 65.50 186 SER A C 1
ATOM 1455 O O . SER A 1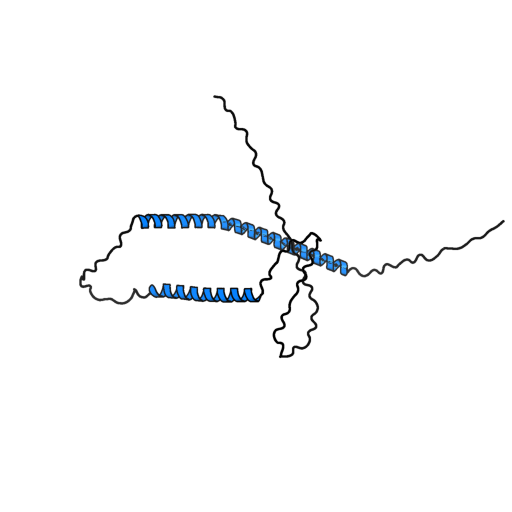 186 ? 35.781 -2.542 -44.370 1.00 65.50 186 SER A O 1
ATOM 1457 N N . ALA A 1 187 ? 36.470 -0.437 -44.848 1.00 61.59 187 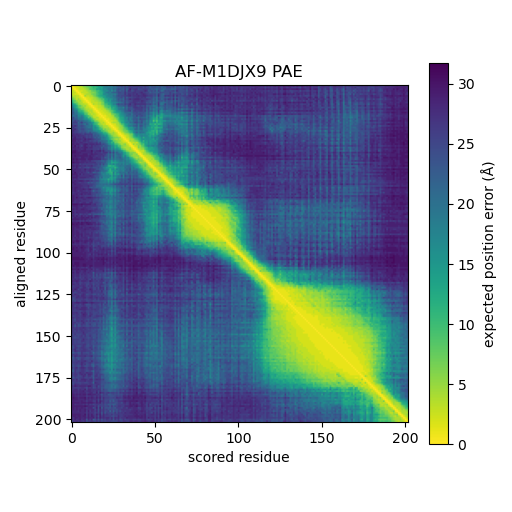ALA A N 1
ATOM 1458 C CA . ALA A 1 187 ? 37.129 -0.726 -46.095 1.00 61.59 187 ALA A CA 1
ATOM 1459 C C . ALA A 1 187 ? 38.215 -1.730 -45.740 1.00 61.59 187 ALA A C 1
ATOM 1461 O O . ALA A 1 187 ? 39.219 -1.404 -45.107 1.00 61.59 187 ALA A O 1
ATOM 1462 N N . THR A 1 188 ? 37.930 -2.988 -46.053 1.00 62.72 188 THR A N 1
ATOM 1463 C CA . THR A 1 188 ? 38.872 -4.076 -45.906 1.00 62.72 188 THR A CA 1
ATOM 1464 C C . THR A 1 188 ? 39.975 -3.730 -46.886 1.00 62.72 188 THR A C 1
ATOM 1466 O O . THR A 1 188 ? 39.816 -3.920 -48.091 1.00 62.72 188 THR A O 1
ATOM 1469 N N . ILE A 1 189 ? 41.048 -3.113 -46.384 1.00 65.94 189 ILE A N 1
ATOM 1470 C CA . ILE A 1 189 ? 42.290 -2.936 -47.126 1.00 65.94 189 ILE A CA 1
ATOM 1471 C C . ILE A 1 189 ? 42.780 -4.354 -47.388 1.00 65.94 189 ILE A C 1
ATOM 1473 O O . ILE A 1 189 ? 43.387 -5.019 -46.549 1.00 65.94 189 ILE A O 1
ATOM 1477 N N . ARG A 1 190 ? 42.385 -4.850 -48.556 1.00 63.34 190 ARG A N 1
ATOM 1478 C CA . ARG A 1 190 ? 42.881 -6.068 -49.157 1.00 63.34 190 ARG A CA 1
ATOM 1479 C C . ARG A 1 190 ? 44.336 -5.770 -49.489 1.00 63.34 190 ARG A C 1
ATOM 1481 O O . ARG A 1 190 ? 44.623 -5.097 -50.472 1.00 63.34 190 ARG A O 1
ATOM 1488 N N . ASN A 1 191 ? 45.234 -6.200 -48.605 1.00 63.31 191 ASN A N 1
ATOM 1489 C CA . ASN A 1 191 ? 46.666 -6.265 -48.873 1.00 63.31 191 ASN A CA 1
ATOM 1490 C C . ASN A 1 191 ? 46.883 -7.313 -49.968 1.00 63.31 191 ASN A C 1
ATOM 1492 O O . ASN A 1 191 ? 47.196 -8.471 -49.693 1.00 63.31 191 ASN A O 1
ATOM 1496 N N . GLU A 1 192 ? 46.633 -6.911 -51.209 1.00 66.56 192 GLU A N 1
ATOM 1497 C CA . GLU A 1 192 ? 47.082 -7.624 -52.388 1.00 66.56 192 GLU A CA 1
ATOM 1498 C C . GLU A 1 192 ? 48.535 -7.238 -52.663 1.00 66.56 192 GLU A C 1
ATOM 1500 O O . GLU A 1 192 ? 48.870 -6.096 -52.956 1.00 66.56 192 GLU A O 1
ATOM 1505 N N . ASP A 1 193 ? 49.363 -8.270 -52.554 1.00 64.56 193 ASP A N 1
ATOM 1506 C CA . ASP A 1 193 ? 50.327 -8.620 -53.584 1.00 64.56 193 ASP A CA 1
ATOM 1507 C C . ASP A 1 193 ? 51.670 -7.878 -53.580 1.00 64.56 193 ASP A C 1
ATOM 1509 O O . ASP A 1 193 ? 51.840 -6.776 -54.099 1.00 64.56 193 ASP A O 1
ATOM 1513 N N . ARG A 1 194 ? 52.683 -8.569 -53.045 1.00 69.06 194 ARG A N 1
ATOM 1514 C CA . ARG A 1 194 ? 54.050 -8.440 -53.553 1.00 69.06 194 ARG A CA 1
ATOM 1515 C C . ARG A 1 194 ? 54.832 -9.732 -53.330 1.00 69.06 194 ARG A C 1
ATOM 1517 O O . ARG A 1 194 ? 55.709 -9.804 -52.471 1.00 69.06 194 ARG A O 1
ATOM 1524 N N . ILE A 1 195 ? 54.505 -10.757 -54.115 1.00 73.94 195 ILE A N 1
ATOM 1525 C CA . ILE A 1 195 ? 55.418 -11.871 -54.399 1.00 73.94 195 ILE A CA 1
ATOM 1526 C C . ILE A 1 195 ? 55.939 -11.679 -55.828 1.00 73.94 195 ILE A C 1
ATOM 1528 O O . ILE A 1 195 ? 55.312 -12.115 -56.777 1.00 73.94 195 ILE A O 1
ATOM 1532 N N . GLU A 1 196 ? 57.091 -11.028 -55.978 1.00 62.22 196 GLU A N 1
ATOM 1533 C CA . GLU A 1 196 ? 57.938 -11.050 -57.183 1.00 62.22 196 GLU A CA 1
ATOM 1534 C C . GLU A 1 196 ? 59.311 -10.472 -56.776 1.00 62.22 196 GLU A C 1
ATOM 1536 O O . GLU A 1 196 ? 59.371 -9.476 -56.062 1.00 62.22 196 GLU A O 1
ATOM 1541 N N . GLN A 1 197 ? 60.472 -11.003 -57.145 1.00 64.06 197 GLN A N 1
ATOM 1542 C CA . GLN A 1 197 ? 60.794 -12.106 -58.035 1.00 64.06 197 GLN A CA 1
ATOM 1543 C C . GLN A 1 197 ? 62.272 -12.453 -57.808 1.00 64.06 197 GLN A C 1
ATOM 1545 O O . GLN A 1 197 ? 63.113 -11.585 -57.571 1.00 64.06 197 GLN A O 1
ATOM 1550 N N . THR A 1 198 ? 62.575 -13.738 -57.886 1.00 66.25 198 THR A N 1
ATOM 1551 C CA . THR A 1 198 ? 63.904 -14.324 -58.047 1.00 66.25 198 THR A CA 1
ATOM 1552 C C . THR A 1 198 ? 64.572 -13.847 -59.340 1.00 66.25 198 THR A C 1
ATOM 1554 O O . THR A 1 198 ? 63.996 -14.002 -60.411 1.00 66.25 198 THR A O 1
ATOM 1557 N N . ALA A 1 199 ? 65.833 -13.411 -59.276 1.00 67.06 199 ALA A N 1
ATOM 1558 C CA . ALA A 1 199 ? 66.744 -13.490 -60.417 1.00 67.06 199 ALA A CA 1
ATOM 1559 C C . ALA A 1 199 ? 68.185 -13.728 -59.945 1.00 67.06 199 ALA A C 1
ATOM 1561 O O . ALA A 1 199 ? 68.752 -12.963 -59.169 1.00 67.06 199 ALA A O 1
ATOM 1562 N N . LYS A 1 200 ? 68.731 -14.850 -60.419 1.00 64.75 200 LYS A N 1
ATOM 1563 C CA . LYS A 1 200 ? 70.140 -15.241 -60.379 1.00 64.75 200 LYS A CA 1
ATOM 1564 C C . LYS A 1 200 ? 70.983 -14.248 -61.188 1.00 64.75 200 LYS A C 1
ATOM 1566 O O . LYS A 1 200 ? 70.537 -13.823 -62.249 1.00 64.75 200 LYS A O 1
ATOM 1571 N N . SER A 1 201 ? 72.224 -14.016 -60.774 1.00 59.00 201 SER A N 1
ATOM 1572 C CA . SER A 1 201 ? 73.330 -13.811 -61.714 1.00 59.00 201 SER A CA 1
ATOM 1573 C C . SER A 1 201 ? 74.616 -14.372 -61.108 1.00 59.00 201 SER A C 1
ATOM 1575 O O . SER A 1 201 ? 74.794 -14.296 -59.893 1.00 59.00 201 SER A O 1
ATOM 1577 N N . GLU A 1 202 ? 75.401 -14.996 -61.986 1.00 61.94 202 GLU A N 1
ATOM 1578 C CA . GLU A 1 202 ? 76.650 -15.751 -61.786 1.00 61.94 202 GLU A CA 1
ATOM 1579 C C . GLU A 1 202 ? 77.748 -15.048 -60.983 1.00 61.94 202 GLU A C 1
ATOM 1581 O O . GLU A 1 202 ? 77.874 -13.807 -61.094 1.00 61.94 202 GLU A O 1
#

Sequence (202 aa):
MNYTSPIGESPTRSATATKTAVWILTLTEAPLKLGELDKHSADHRVAERIQIMSPNGYAKNDVVVIPVSSTDIRRIEDEYLKDQAKKKQKEAQSTKFRHAKASLLTLAPEPTAVTIFRTPITQTSLIRMGQLTYSTDRRAAKLKTSIPALKVAITDLRYDVDQLKATILCMVFITVEIINMPEIHSATIRNEDRIEQTAKSE